Protein AF-A0AAD4H8F0-F1 (afdb_monomer_lite)

Organism: NCBI:txid604196

InterPro domains:
  IPR019183 N-alpha-acetyltransferase 25, NatB auxiliary subunit [PF09797] (1-65)

Radius of gyration: 23.74 Å; chains: 1; bounding box: 58×51×70 Å

Sequence (336 aa):
MEEFIEFQSRLENSLQKMIADREMIRLEFLKEDSVSRAITWLQELETGNLKYDDEFNKSRIDNRDTSVMLNWNPQSLSSVEVLTRAAPQPDRVWMTLFTVIPRILKHMAHLTPIDAEYEKLLSTLSTLADNTTSQENALTAEEVKLAKILVPVTKAYQTLFTAIVAQNSNSPAKEEPAKTAAAIKELLTSAAALLKRDGAIKSTGVIPWQTFHSLTTTVETVAYLNVTNQCLLNVIATKANKKATFKAVNAVIQDFMAQCRQTLQAVQTDVTALRNVVKPDRVKSGLLYEICDGSAFDFVRSPNHQKLIEDKTLKIGASWMNSLVNLQQEAIARVI

Foldseek 3Di:
DVVVVVVVLLVVQAQVVLVVVLVVVLVVLLPDLDLVVSLVCLLVDDLPSLDQDPVSQVSRDHPDDLPPDDFPDDPVDDGPSVVVDLAAADGSLNSLLSSLLSVLLSCLSVLDADDPVNVVSLVSLVVLLPPDDDVNDSDDPLSSLLSQLVNLLSVLSNLLSVQQVLCVVPDPCNPQLVVNLVSSLVSLVSSLVSLDDPDADDLDLDDRPVLVVNLVSSLSSLSSLLNSLVSSVVCLVPRHPDSVSNPSNNVSSVVSLVSSLVSLVSSLVNLVSVLVNLALVNQLVVVLCVVVVPPDDPQCVPPVNVVVSSVVSSVVSVVVNVVSVVSSVSSVSSSD

Secondary structure (DSSP, 8-state):
-HHHHHHHHHHHTBHHHHHHHHHHHHHHHHH-SSHHHHHHHHHH--GGG---SHHHHHT-B----S-SS---S-TTS--HHHHH-SSPPP-HHHHHHHHHHHHHHHHHHHTPPP-HHHHHHHHHHHHHHH----TT--S-HHHHHHHHHHHHHHHHHHHHHHHHHHHHTT-S----HHHHHHHHHHHHHHHHHHHS-SSPPP--S---HHHHHHHHHHHHHHHHHHHHHHHHHHHHHHH-S-GGGGHHHHHHHHHHHHHHHHHHHHHHHHHHHHHHHS-HHHHHHHHHHHHHHSS--HHHHSHHHHHHHHHHHHHHHHHHHHHHHHHHHHHHHT--

Structure (mmCIF, N/CA/C/O backbone):
data_AF-A0AAD4H8F0-F1
#
_entry.id   AF-A0AAD4H8F0-F1
#
loop_
_atom_site.group_PDB
_atom_site.id
_atom_site.type_symbol
_atom_site.label_atom_id
_atom_site.label_alt_id
_atom_site.label_comp_id
_atom_site.label_asym_id
_atom_site.label_entity_id
_atom_site.label_seq_id
_atom_site.pdbx_PDB_ins_code
_atom_site.Cartn_x
_atom_site.Cartn_y
_atom_site.Cartn_z
_atom_site.occupancy
_atom_site.B_iso_or_equiv
_atom_site.auth_seq_id
_atom_site.auth_comp_id
_atom_site.auth_asym_id
_atom_site.auth_atom_id
_atom_site.pdbx_PDB_model_num
ATOM 1 N N . MET A 1 1 ? 33.428 29.286 -7.026 1.00 72.94 1 MET A N 1
ATOM 2 C CA . MET A 1 1 ? 32.906 28.946 -5.680 1.00 72.94 1 MET A CA 1
ATOM 3 C C . MET A 1 1 ? 31.385 28.984 -5.688 1.00 72.94 1 MET A C 1
ATOM 5 O O . MET A 1 1 ? 30.788 28.011 -5.259 1.00 72.94 1 MET A O 1
ATOM 9 N N . GLU A 1 2 ? 30.772 30.023 -6.263 1.00 87.75 2 GLU A N 1
ATOM 10 C CA . GLU A 1 2 ? 29.315 30.103 -6.474 1.00 87.75 2 GLU A CA 1
ATOM 11 C C . GLU A 1 2 ? 28.751 28.924 -7.280 1.00 87.75 2 GLU A C 1
ATOM 13 O O . GLU A 1 2 ? 27.807 28.296 -6.823 1.00 87.75 2 GLU A O 1
ATOM 18 N N . GLU A 1 3 ? 29.395 28.519 -8.380 1.00 87.31 3 GLU A N 1
ATOM 19 C CA . GLU A 1 3 ? 28.966 27.343 -9.164 1.00 87.31 3 GLU A CA 1
ATOM 20 C C . GLU A 1 3 ? 28.949 26.037 -8.350 1.00 87.31 3 GLU A C 1
ATOM 22 O O . GLU A 1 3 ? 28.065 25.205 -8.528 1.00 87.31 3 GLU A O 1
ATOM 27 N N . PHE A 1 4 ? 29.895 25.853 -7.420 1.00 90.69 4 PHE A N 1
ATOM 28 C CA . PHE A 1 4 ? 29.916 24.677 -6.541 1.00 90.69 4 PHE A CA 1
ATOM 29 C C . PHE A 1 4 ? 28.810 24.736 -5.485 1.00 90.69 4 PHE A C 1
ATOM 31 O O . PHE A 1 4 ? 28.209 23.708 -5.186 1.00 90.69 4 PHE A O 1
ATOM 38 N N . ILE A 1 5 ? 28.522 25.927 -4.949 1.00 90.06 5 ILE A N 1
ATOM 39 C CA . ILE A 1 5 ? 27.421 26.148 -4.002 1.00 90.06 5 ILE A CA 1
ATOM 40 C C . ILE A 1 5 ? 26.076 25.908 -4.698 1.00 90.06 5 ILE A C 1
ATOM 42 O O . ILE A 1 5 ? 25.209 25.225 -4.156 1.00 90.06 5 ILE A O 1
ATOM 46 N N . GLU A 1 6 ? 25.908 26.414 -5.920 1.00 89.50 6 GLU A N 1
ATOM 47 C CA . GLU A 1 6 ? 24.710 26.188 -6.726 1.00 89.50 6 GLU A CA 1
ATOM 48 C C . GLU A 1 6 ? 24.560 24.707 -7.087 1.00 89.50 6 GLU A C 1
ATOM 50 O O . GLU A 1 6 ? 23.484 24.134 -6.920 1.00 89.50 6 GLU A O 1
ATOM 55 N N . PHE A 1 7 ? 25.641 24.052 -7.513 1.00 90.75 7 PHE A N 1
ATOM 56 C CA . PHE A 1 7 ? 25.634 22.625 -7.812 1.00 90.75 7 PHE A CA 1
ATOM 57 C C . PHE A 1 7 ? 25.270 21.780 -6.585 1.00 90.75 7 PHE A C 1
ATOM 59 O O . PHE A 1 7 ? 24.399 20.912 -6.673 1.00 90.75 7 PHE A O 1
ATOM 66 N N . GLN A 1 8 ? 25.873 22.065 -5.427 1.00 90.94 8 GLN A N 1
ATOM 67 C CA . GLN A 1 8 ? 25.529 21.408 -4.168 1.00 90.94 8 GLN A CA 1
ATOM 68 C C . GLN A 1 8 ? 24.051 21.626 -3.823 1.00 90.94 8 GLN A C 1
ATOM 70 O O . GLN A 1 8 ? 23.342 20.657 -3.561 1.00 90.94 8 GLN A O 1
ATOM 75 N N . SER A 1 9 ? 23.561 22.866 -3.908 1.00 89.88 9 SER A N 1
ATOM 76 C CA . SER A 1 9 ? 22.152 23.194 -3.669 1.00 89.88 9 SER A CA 1
ATOM 77 C C . SER A 1 9 ? 21.216 22.430 -4.611 1.00 89.88 9 SER A C 1
ATOM 79 O O . SER A 1 9 ? 20.186 21.912 -4.177 1.00 89.88 9 SER A O 1
ATOM 81 N N . ARG A 1 10 ? 21.579 22.273 -5.891 1.00 89.31 10 ARG A N 1
ATOM 82 C CA . ARG A 1 10 ? 20.803 21.483 -6.861 1.00 89.31 10 ARG A CA 1
ATOM 83 C C . ARG A 1 10 ? 20.742 20.001 -6.505 1.00 89.31 10 ARG A C 1
ATOM 85 O O . ARG A 1 10 ? 19.690 19.389 -6.678 1.00 89.31 10 ARG A O 1
ATOM 92 N N . LEU A 1 11 ? 21.834 19.426 -6.004 1.00 90.00 11 LEU A N 1
ATOM 93 C CA . LEU A 1 11 ? 21.869 18.029 -5.565 1.00 90.00 11 LEU A CA 1
ATOM 94 C C . LEU A 1 11 ? 21.100 17.816 -4.258 1.00 90.00 11 LEU A C 1
ATOM 96 O O . LEU A 1 11 ? 20.302 16.884 -4.153 1.00 90.00 11 LEU A O 1
ATOM 100 N N . GLU A 1 12 ? 21.294 18.691 -3.273 1.00 88.06 12 GLU A N 1
ATOM 101 C CA . GLU A 1 12 ? 20.583 18.636 -1.994 1.00 88.06 12 GLU A CA 1
ATOM 102 C C . GLU A 1 12 ? 19.079 18.822 -2.175 1.00 88.06 12 GLU A C 1
ATOM 104 O O . GLU A 1 12 ? 18.290 18.171 -1.482 1.00 88.06 12 GLU A O 1
ATOM 109 N N . ASN A 1 13 ? 18.695 19.649 -3.152 1.00 88.50 13 ASN A N 1
ATOM 110 C CA . ASN A 1 13 ? 17.310 19.925 -3.490 1.00 88.50 13 ASN A CA 1
ATOM 111 C C . ASN A 1 13 ? 16.745 19.097 -4.647 1.00 88.50 13 ASN A C 1
ATOM 113 O O . ASN A 1 13 ? 15.656 19.395 -5.137 1.00 88.50 13 ASN A O 1
ATOM 117 N N . SER A 1 14 ? 17.439 18.036 -5.061 1.00 92.06 14 SER A N 1
ATOM 118 C CA . SER A 1 14 ? 17.002 17.185 -6.166 1.00 92.06 14 SER A CA 1
ATOM 119 C C . SER A 1 14 ? 15.663 16.499 -5.870 1.00 92.06 14 SER A C 1
ATOM 121 O O . SER A 1 14 ? 15.470 15.880 -4.820 1.00 92.06 14 SER A O 1
ATOM 123 N N . LEU A 1 15 ? 14.747 16.552 -6.840 1.00 90.81 15 LEU A N 1
ATOM 124 C CA . LEU A 1 15 ? 13.496 15.794 -6.818 1.00 90.81 15 LEU A CA 1
ATOM 125 C C . LEU A 1 15 ? 13.761 14.280 -6.803 1.00 90.81 15 LEU A C 1
ATOM 127 O O . LEU A 1 15 ? 13.099 13.552 -6.069 1.00 90.81 15 LEU A 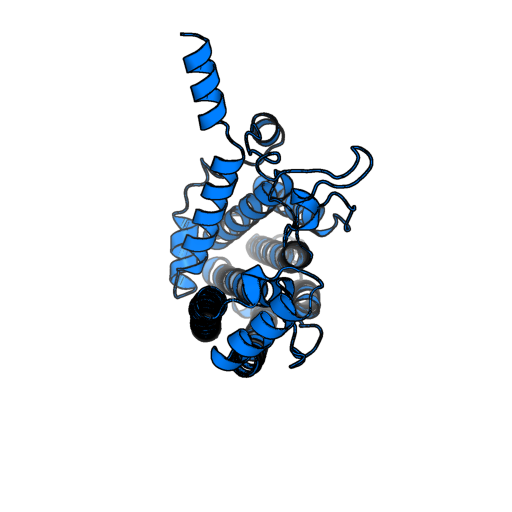O 1
ATOM 131 N N . GLN A 1 16 ? 14.763 13.811 -7.554 1.00 91.56 16 GLN A N 1
ATOM 132 C CA . GLN A 1 16 ? 15.130 12.393 -7.606 1.00 91.56 16 GLN A CA 1
ATOM 133 C C . GLN A 1 16 ? 15.598 11.878 -6.242 1.00 91.56 16 GLN A C 1
ATOM 135 O O . GLN A 1 16 ? 15.241 10.765 -5.862 1.00 91.56 16 GLN A O 1
ATOM 140 N N . LYS A 1 17 ? 16.358 12.690 -5.493 1.00 91.50 17 LYS A N 1
ATOM 141 C CA . LYS A 1 17 ? 16.765 12.354 -4.122 1.00 91.50 17 LYS A CA 1
ATOM 142 C C . LYS A 1 17 ? 15.540 12.124 -3.235 1.00 91.50 17 LYS A C 1
ATOM 144 O O . LYS A 1 17 ? 15.459 11.110 -2.559 1.00 91.50 17 LYS A O 1
ATOM 149 N N . MET A 1 18 ? 14.554 13.018 -3.298 1.00 89.88 18 MET A N 1
ATOM 150 C CA . MET A 1 18 ? 13.334 12.880 -2.497 1.00 89.88 18 MET A CA 1
ATOM 151 C C .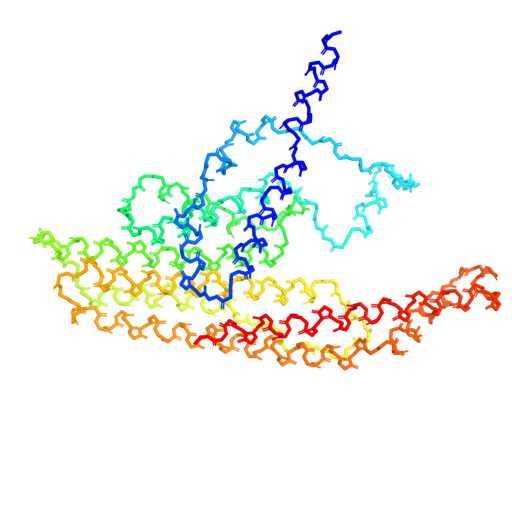 MET A 1 18 ? 12.480 11.683 -2.916 1.00 89.88 18 MET A C 1
ATOM 153 O O . MET A 1 18 ? 11.959 10.985 -2.053 1.00 89.88 18 MET A O 1
ATOM 157 N N . ILE A 1 19 ? 12.351 11.421 -4.220 1.00 91.56 19 ILE A N 1
ATOM 158 C CA . ILE A 1 19 ? 11.666 10.223 -4.724 1.00 91.56 19 ILE A CA 1
ATOM 159 C C . ILE A 1 19 ? 12.346 8.964 -4.176 1.00 91.56 19 ILE A C 1
ATOM 161 O O . ILE A 1 19 ? 11.659 8.083 -3.667 1.00 91.56 19 ILE A O 1
ATOM 165 N N . ALA A 1 20 ? 13.681 8.904 -4.216 1.00 92.50 20 ALA A N 1
ATOM 166 C CA . ALA A 1 20 ? 14.440 7.787 -3.662 1.00 92.50 20 ALA A CA 1
ATOM 167 C C . ALA A 1 20 ? 14.220 7.634 -2.148 1.00 92.50 20 ALA A C 1
ATOM 169 O O . ALA A 1 20 ? 13.950 6.528 -1.692 1.00 92.50 20 ALA A O 1
ATOM 170 N N . ASP A 1 21 ? 14.246 8.728 -1.381 1.00 91.44 21 ASP A N 1
ATOM 171 C CA . ASP A 1 21 ? 13.987 8.694 0.064 1.00 91.44 21 ASP A CA 1
ATOM 172 C C . ASP A 1 21 ? 12.572 8.167 0.376 1.00 91.44 21 ASP A C 1
ATOM 174 O O . ASP A 1 21 ? 12.387 7.381 1.304 1.00 91.44 21 ASP A O 1
ATOM 178 N N . ARG A 1 22 ? 11.552 8.563 -0.402 1.00 93.31 22 ARG A N 1
ATOM 179 C CA . ARG A 1 22 ? 10.184 8.035 -0.240 1.00 93.31 22 ARG A CA 1
ATOM 180 C C . ARG A 1 22 ? 10.081 6.568 -0.626 1.00 93.31 22 ARG A C 1
ATOM 182 O O . ARG A 1 22 ? 9.407 5.819 0.073 1.00 93.31 22 ARG A O 1
ATOM 189 N N . GLU A 1 23 ? 10.759 6.151 -1.688 1.00 93.00 23 GLU A N 1
ATOM 190 C CA . GLU A 1 23 ? 10.792 4.746 -2.088 1.00 93.00 23 GLU A CA 1
ATOM 191 C C . GLU A 1 23 ? 11.458 3.876 -1.019 1.00 93.00 23 GLU A C 1
ATOM 193 O O . GLU A 1 23 ? 10.938 2.816 -0.680 1.00 93.00 23 GLU A O 1
ATOM 198 N N . MET A 1 24 ? 12.545 4.353 -0.407 1.00 93.81 24 MET A N 1
ATOM 199 C CA . MET A 1 24 ? 13.185 3.664 0.715 1.00 93.81 24 MET A CA 1
ATOM 200 C C . MET A 1 24 ? 12.226 3.487 1.893 1.00 93.81 24 MET A C 1
ATOM 202 O O . MET A 1 24 ? 12.093 2.378 2.396 1.00 93.81 24 MET A O 1
ATOM 206 N N . ILE A 1 25 ? 11.481 4.529 2.268 1.00 93.69 25 ILE A N 1
ATOM 207 C CA . ILE A 1 25 ? 10.465 4.460 3.333 1.00 93.69 25 ILE A CA 1
ATOM 208 C C . ILE A 1 25 ? 9.368 3.438 2.994 1.00 93.69 25 ILE A C 1
ATOM 210 O O . ILE A 1 25 ? 8.945 2.676 3.864 1.00 93.69 25 ILE A O 1
ATOM 214 N N . ARG A 1 26 ? 8.915 3.377 1.734 1.00 93.75 26 ARG A N 1
ATOM 215 C CA . ARG A 1 26 ? 7.945 2.361 1.287 1.00 93.75 26 ARG A CA 1
ATOM 216 C C . ARG A 1 26 ? 8.514 0.950 1.409 1.00 93.75 26 ARG A C 1
ATOM 218 O O . ARG A 1 26 ? 7.837 0.066 1.928 1.00 93.75 26 ARG A O 1
ATOM 225 N N . LEU A 1 27 ? 9.745 0.737 0.949 1.00 93.12 27 LEU A N 1
ATOM 226 C CA . LEU A 1 27 ? 10.408 -0.566 0.988 1.00 93.12 27 LEU A CA 1
ATOM 227 C C . LEU A 1 27 ? 10.707 -1.021 2.418 1.00 93.12 27 LEU A C 1
ATOM 229 O O . LEU A 1 27 ? 10.513 -2.194 2.725 1.00 93.12 27 LEU A O 1
ATOM 233 N N . GLU A 1 28 ? 11.137 -0.115 3.295 1.00 93.75 28 GLU A N 1
ATOM 234 C CA . GLU A 1 28 ? 11.351 -0.396 4.716 1.00 93.75 28 GLU A CA 1
ATOM 235 C C . GLU A 1 28 ? 10.049 -0.806 5.397 1.00 93.75 28 GLU A C 1
ATOM 237 O O . GLU A 1 28 ? 10.008 -1.861 6.023 1.00 93.75 28 GLU A O 1
ATOM 242 N N . PHE A 1 29 ? 8.961 -0.061 5.175 1.00 94.19 29 PHE A N 1
ATOM 243 C CA . PHE A 1 29 ? 7.642 -0.450 5.670 1.00 94.19 29 PHE A CA 1
ATOM 244 C C . PHE A 1 29 ? 7.229 -1.842 5.172 1.00 94.19 29 PHE A C 1
ATOM 246 O O . PHE A 1 29 ? 6.743 -2.669 5.943 1.00 94.19 29 PHE A O 1
ATOM 253 N N . LEU A 1 30 ? 7.403 -2.114 3.874 1.00 91.88 30 LEU A N 1
ATOM 254 C CA . LEU A 1 30 ? 7.008 -3.391 3.282 1.00 91.88 30 LEU A CA 1
ATOM 255 C C . LEU A 1 30 ? 7.908 -4.548 3.714 1.00 91.88 30 LEU A C 1
ATOM 257 O O . LEU A 1 30 ? 7.446 -5.682 3.695 1.00 91.88 30 LEU A O 1
ATOM 261 N N . LYS A 1 31 ? 9.148 -4.294 4.126 1.00 91.19 31 LYS A N 1
ATOM 262 C CA . LYS A 1 31 ? 10.056 -5.324 4.637 1.00 91.19 31 LYS A CA 1
ATOM 263 C C . LYS A 1 31 ? 9.620 -5.870 6.000 1.00 91.19 31 LYS A C 1
ATOM 265 O O . LYS A 1 31 ? 10.039 -6.967 6.372 1.00 91.19 31 LYS A O 1
ATOM 270 N N . GLU A 1 32 ? 8.792 -5.134 6.737 1.00 92.69 32 GLU A N 1
ATOM 271 C CA . GLU A 1 32 ? 8.288 -5.590 8.025 1.00 92.69 32 GLU A CA 1
ATOM 272 C C . GLU A 1 32 ? 7.396 -6.826 7.855 1.00 92.69 32 GLU A C 1
ATOM 274 O O . GLU A 1 32 ? 6.358 -6.816 7.193 1.00 92.69 32 GLU A O 1
ATOM 279 N N . ASP A 1 33 ? 7.802 -7.920 8.486 1.00 84.94 33 ASP A N 1
ATOM 280 C CA . ASP A 1 33 ? 7.197 -9.250 8.328 1.00 84.94 33 ASP A CA 1
ATOM 281 C C . ASP A 1 33 ? 5.939 -9.469 9.192 1.00 84.94 33 ASP A C 1
ATOM 283 O O . ASP A 1 33 ? 5.350 -10.549 9.198 1.00 84.94 33 ASP A O 1
ATOM 287 N N . SER A 1 34 ? 5.536 -8.461 9.968 1.00 91.12 34 SER A N 1
ATOM 288 C CA . SER A 1 34 ? 4.372 -8.515 10.845 1.00 91.12 34 SER A CA 1
ATOM 289 C C . SER A 1 34 ? 3.799 -7.122 11.073 1.00 91.12 34 SER A C 1
ATOM 291 O O . SER A 1 34 ? 4.525 -6.136 11.185 1.00 91.12 34 SER A O 1
ATOM 293 N N . VAL A 1 35 ? 2.475 -7.039 11.228 1.00 95.06 35 VAL A N 1
ATOM 294 C CA . VAL A 1 35 ? 1.786 -5.761 11.486 1.00 95.06 35 VAL A CA 1
ATOM 295 C C . VAL A 1 35 ? 2.271 -5.088 12.763 1.00 95.06 35 VAL A C 1
ATOM 297 O O . VAL A 1 35 ? 2.376 -3.867 12.801 1.00 95.06 35 VAL A O 1
ATOM 300 N N . SER A 1 36 ? 2.597 -5.862 13.801 1.00 95.06 36 SER A N 1
ATOM 301 C CA . SER A 1 36 ? 3.135 -5.296 15.040 1.00 95.06 36 SER A CA 1
ATOM 302 C C . SER A 1 36 ? 4.456 -4.571 14.800 1.00 95.06 36 SER A C 1
ATOM 304 O O . SER A 1 36 ? 4.625 -3.470 15.313 1.00 95.06 36 SER A O 1
ATOM 306 N N . ARG A 1 37 ? 5.374 -5.155 14.020 1.00 95.56 37 ARG A N 1
ATOM 307 C CA . ARG A 1 37 ? 6.649 -4.504 13.707 1.00 95.56 37 ARG A CA 1
ATOM 308 C C . ARG A 1 37 ? 6.479 -3.319 12.771 1.00 95.56 37 ARG A C 1
ATOM 310 O O . ARG A 1 37 ? 7.070 -2.282 13.033 1.00 95.56 37 ARG A O 1
ATOM 317 N N . ALA A 1 38 ? 5.589 -3.415 11.784 1.00 96.62 38 ALA A N 1
ATOM 318 C CA . ALA A 1 38 ? 5.228 -2.276 10.941 1.00 96.62 38 ALA A CA 1
ATOM 319 C C . ALA A 1 38 ? 4.689 -1.090 11.763 1.00 96.62 38 ALA A C 1
ATOM 321 O O . ALA A 1 38 ? 5.044 0.057 11.506 1.00 96.62 38 ALA A O 1
ATOM 322 N N . ILE A 1 39 ? 3.870 -1.355 12.788 1.00 97.69 39 ILE A N 1
ATOM 323 C CA . ILE A 1 39 ? 3.395 -0.331 13.730 1.00 97.69 39 ILE A CA 1
ATOM 324 C C . ILE A 1 39 ? 4.555 0.264 14.534 1.00 97.69 39 ILE A C 1
ATOM 326 O O . ILE A 1 39 ? 4.629 1.485 14.643 1.00 97.69 39 ILE A O 1
ATOM 330 N N . THR A 1 40 ? 5.456 -0.562 15.075 1.00 97.19 40 THR A N 1
ATOM 331 C CA . THR A 1 40 ? 6.636 -0.083 15.815 1.00 97.19 40 THR A CA 1
ATOM 332 C C . THR A 1 40 ? 7.535 0.784 14.935 1.00 97.19 40 THR A C 1
ATOM 334 O O . THR A 1 40 ? 7.853 1.909 15.309 1.00 97.19 40 THR A O 1
ATOM 337 N N . TRP A 1 41 ? 7.852 0.325 13.725 1.00 97.00 41 TRP A N 1
ATOM 338 C CA . TRP A 1 41 ? 8.634 1.090 12.759 1.00 97.00 41 TRP A CA 1
ATOM 339 C C . TRP A 1 41 ? 7.963 2.431 12.423 1.00 97.00 41 TRP A C 1
ATOM 341 O O . TRP A 1 41 ? 8.610 3.474 12.453 1.00 97.00 41 TRP A O 1
ATOM 351 N N . LEU A 1 42 ? 6.642 2.452 12.199 1.00 96.69 42 LEU A N 1
ATOM 352 C CA . LEU A 1 42 ? 5.896 3.698 11.973 1.00 96.69 42 LEU A CA 1
ATOM 353 C C . LEU A 1 42 ? 5.976 4.650 13.169 1.00 96.69 42 LEU A C 1
ATOM 355 O O . LEU A 1 42 ? 6.023 5.868 12.987 1.00 96.69 42 LEU A O 1
ATOM 359 N N . GLN A 1 43 ? 5.958 4.118 14.392 1.00 95.56 43 GLN A N 1
ATOM 360 C CA . GLN A 1 43 ? 6.062 4.929 15.599 1.00 95.56 43 GLN A CA 1
ATOM 361 C C . GLN A 1 43 ? 7.435 5.611 15.702 1.00 95.56 43 GLN A C 1
ATOM 363 O O . GLN A 1 43 ? 7.492 6.781 16.096 1.00 95.56 43 GLN A O 1
ATOM 368 N N . GLU A 1 44 ? 8.493 4.913 15.288 1.00 95.06 44 GLU A N 1
ATOM 369 C CA . GLU A 1 44 ? 9.891 5.365 15.292 1.00 95.06 44 GLU A CA 1
ATOM 370 C C . GLU A 1 44 ? 10.262 6.229 14.074 1.00 95.06 44 GLU A C 1
ATOM 372 O O . GLU A 1 44 ? 11.190 7.031 14.152 1.00 95.06 44 GLU A O 1
ATOM 377 N N . LEU A 1 45 ? 9.509 6.134 12.972 1.00 93.44 45 LEU A N 1
ATOM 378 C CA . LEU A 1 45 ? 9.771 6.838 11.714 1.00 93.44 45 LEU A CA 1
ATOM 379 C C . LEU A 1 45 ? 9.933 8.352 11.906 1.00 93.44 45 LEU A C 1
ATOM 381 O O . LEU A 1 45 ? 8.982 9.054 12.260 1.00 93.44 45 LEU A O 1
ATOM 385 N N . GLU A 1 46 ? 11.103 8.901 11.598 1.00 87.56 46 GLU A N 1
ATOM 386 C CA . GLU A 1 46 ? 11.353 10.339 11.707 1.00 87.56 46 GLU A CA 1
ATOM 387 C C . GLU A 1 46 ? 10.635 11.130 10.600 1.00 87.56 46 GLU A C 1
ATOM 389 O O . GLU A 1 46 ? 10.928 11.023 9.410 1.00 87.56 46 GLU A O 1
ATOM 394 N N . THR A 1 47 ? 9.690 11.995 10.983 1.00 79.12 47 THR A N 1
ATOM 395 C CA . THR A 1 47 ? 8.889 12.784 10.028 1.00 79.12 47 THR A CA 1
ATOM 396 C C . THR A 1 47 ? 9.583 14.057 9.550 1.00 79.12 47 THR A C 1
ATOM 398 O O . THR A 1 47 ? 9.071 14.714 8.643 1.00 79.12 47 THR A O 1
ATOM 401 N N . GLY A 1 48 ? 10.750 14.407 10.107 1.00 73.44 48 GLY A N 1
ATOM 402 C CA . GLY A 1 48 ? 11.503 15.614 9.739 1.00 73.44 48 GLY A CA 1
ATOM 403 C C . GLY A 1 48 ? 11.845 15.681 8.246 1.00 73.44 48 GLY A C 1
ATOM 404 O O . GLY A 1 48 ? 11.821 16.763 7.655 1.00 73.44 48 GLY A O 1
ATOM 405 N N . ASN A 1 49 ? 12.049 14.514 7.625 1.00 68.00 49 ASN A N 1
ATOM 406 C CA . ASN A 1 49 ? 12.341 14.367 6.199 1.00 68.00 49 ASN A CA 1
ATOM 407 C C . ASN A 1 49 ? 11.088 14.121 5.337 1.00 68.00 49 ASN A C 1
ATOM 409 O O . ASN A 1 49 ? 11.188 14.104 4.111 1.00 68.00 49 ASN A O 1
ATOM 413 N N . LEU A 1 50 ? 9.901 13.984 5.946 1.00 80.94 50 LEU A N 1
ATOM 414 C CA . LEU A 1 50 ? 8.601 13.743 5.301 1.00 80.94 50 LEU A CA 1
ATOM 415 C C . LEU A 1 50 ? 7.812 15.047 5.068 1.00 80.94 50 LEU A C 1
ATOM 417 O O . LEU A 1 50 ? 6.621 15.154 5.381 1.00 80.94 50 LEU A O 1
ATOM 421 N N . LYS A 1 51 ? 8.480 16.069 4.529 1.00 83.50 51 LYS A N 1
ATOM 422 C CA . LYS A 1 51 ? 7.844 17.327 4.107 1.00 83.50 51 LYS A CA 1
ATOM 423 C C . LYS A 1 51 ? 7.212 17.173 2.718 1.00 83.50 51 LYS A C 1
ATOM 425 O O . LYS A 1 51 ? 7.709 16.396 1.902 1.00 83.50 51 LYS A O 1
ATOM 430 N N . TYR A 1 52 ? 6.101 17.875 2.488 1.00 81.19 52 TYR A N 1
ATOM 431 C CA . TYR A 1 52 ? 5.343 17.843 1.225 1.00 81.19 52 TYR A CA 1
ATOM 432 C C . TYR A 1 52 ? 4.520 19.116 0.963 1.00 81.19 52 TYR A C 1
ATOM 434 O O . TYR A 1 52 ? 3.690 19.127 0.059 1.00 81.19 52 TYR A O 1
ATOM 442 N N . ASP A 1 53 ? 4.678 20.169 1.772 1.00 83.25 53 ASP A N 1
ATOM 443 C CA . ASP A 1 53 ? 3.960 21.425 1.542 1.00 83.25 53 ASP A CA 1
ATOM 444 C C . ASP A 1 53 ? 4.388 22.100 0.226 1.00 83.25 53 ASP A C 1
ATOM 446 O O . ASP A 1 53 ? 5.408 21.757 -0.376 1.00 83.25 53 ASP A O 1
ATOM 450 N N . ASP A 1 54 ? 3.587 23.060 -0.239 1.00 77.50 54 ASP A N 1
ATOM 451 C CA . ASP A 1 54 ? 3.798 23.712 -1.534 1.00 77.50 54 ASP A CA 1
ATOM 452 C C . ASP A 1 54 ? 5.165 24.389 -1.647 1.00 77.50 54 ASP A C 1
ATOM 454 O O . ASP A 1 54 ? 5.756 24.391 -2.726 1.00 77.50 54 ASP A O 1
ATOM 458 N N . GLU A 1 55 ? 5.679 24.964 -0.560 1.00 84.62 55 GLU A N 1
ATOM 459 C CA . GLU A 1 55 ? 6.990 25.613 -0.536 1.00 84.62 55 GLU A CA 1
ATOM 460 C C . GLU A 1 55 ? 8.108 24.573 -0.680 1.00 84.62 55 GLU A C 1
ATOM 462 O O . GLU A 1 55 ? 8.986 24.689 -1.546 1.00 84.62 55 GLU A O 1
ATOM 467 N N . PHE A 1 56 ? 8.024 23.494 0.098 1.00 84.62 56 PHE A N 1
ATOM 468 C CA . PHE A 1 56 ? 8.930 22.361 0.005 1.00 84.62 56 PHE A CA 1
ATOM 469 C C . PHE A 1 56 ? 8.921 21.752 -1.400 1.00 84.62 56 PHE A C 1
ATOM 471 O O . PHE A 1 56 ? 9.984 21.577 -1.997 1.00 84.62 56 PHE A O 1
ATOM 478 N N . ASN A 1 57 ? 7.739 21.512 -1.970 1.00 82.25 57 ASN A N 1
ATOM 479 C CA . ASN A 1 57 ? 7.584 20.974 -3.317 1.00 82.25 57 ASN A CA 1
ATOM 480 C C . ASN A 1 57 ? 8.171 21.919 -4.369 1.00 82.25 57 ASN A C 1
ATOM 482 O O . ASN A 1 57 ? 8.936 21.473 -5.224 1.00 82.25 57 ASN A O 1
ATOM 486 N N . LYS A 1 58 ? 7.868 23.224 -4.297 1.00 83.94 58 LYS A N 1
ATOM 487 C CA . LYS A 1 58 ? 8.365 24.241 -5.241 1.00 83.94 58 LYS A CA 1
ATOM 488 C C . LYS A 1 58 ? 9.882 24.331 -5.265 1.00 83.94 58 LYS A C 1
ATOM 490 O O . LYS A 1 58 ? 10.443 24.458 -6.351 1.00 83.94 58 LYS A O 1
ATOM 495 N N . SER A 1 59 ? 10.521 24.198 -4.106 1.00 85.44 59 SER A N 1
ATOM 496 C CA . SER A 1 59 ? 11.980 24.251 -3.981 1.00 85.44 59 SER A CA 1
ATOM 497 C C . SER A 1 59 ? 12.713 23.014 -4.522 1.00 85.44 59 SER A C 1
ATOM 499 O O . SER A 1 59 ? 13.938 23.048 -4.622 1.00 85.44 59 SER A O 1
ATOM 501 N N . ARG A 1 60 ? 12.013 21.920 -4.872 1.00 89.56 60 ARG A N 1
ATOM 502 C CA . ARG A 1 60 ? 12.660 20.722 -5.434 1.00 89.56 60 ARG A CA 1
ATOM 503 C C . ARG A 1 60 ? 13.013 20.923 -6.906 1.00 89.56 60 ARG A C 1
ATOM 505 O O . ARG A 1 60 ? 12.143 21.251 -7.712 1.00 89.56 60 ARG A O 1
ATOM 512 N N . ILE A 1 61 ? 14.260 20.652 -7.271 1.00 89.50 61 ILE A N 1
ATOM 513 C CA . ILE A 1 61 ? 14.772 20.811 -8.635 1.00 89.50 61 ILE A CA 1
ATOM 514 C C . ILE A 1 61 ? 14.729 19.460 -9.346 1.00 89.50 61 ILE A C 1
ATOM 516 O O . ILE A 1 61 ? 15.307 18.483 -8.870 1.00 89.50 61 ILE A O 1
ATOM 520 N N . ASP A 1 62 ? 14.052 19.399 -10.491 1.00 88.00 62 ASP A N 1
ATOM 521 C CA . ASP A 1 62 ? 14.108 18.229 -11.363 1.00 88.00 62 ASP A CA 1
ATOM 522 C C . ASP A 1 62 ? 15.329 18.335 -12.282 1.00 88.00 62 ASP A C 1
ATOM 524 O O . ASP A 1 62 ? 15.379 19.159 -13.192 1.00 88.00 62 ASP A O 1
ATOM 528 N N . ASN A 1 63 ? 16.352 17.542 -11.982 1.00 87.62 63 ASN A N 1
ATOM 529 C CA . ASN A 1 63 ? 17.618 17.494 -12.708 1.00 87.62 63 ASN A CA 1
ATOM 530 C C . ASN A 1 63 ? 17.798 16.187 -13.495 1.00 87.62 63 ASN A C 1
ATOM 532 O O . ASN A 1 63 ? 18.928 15.836 -13.833 1.00 87.62 63 ASN A O 1
ATOM 536 N N . ARG A 1 64 ? 16.715 15.438 -13.734 1.00 87.94 64 ARG A N 1
ATOM 537 C CA . ARG A 1 64 ? 16.761 14.160 -14.451 1.00 87.94 64 ARG A CA 1
ATOM 538 C C . ARG A 1 64 ? 16.965 14.397 -15.942 1.00 87.94 64 ARG A C 1
ATOM 540 O O . ARG A 1 64 ? 16.348 15.280 -16.529 1.00 87.94 64 ARG A O 1
ATOM 547 N N . ASP A 1 65 ? 17.818 13.582 -16.548 1.00 84.12 65 ASP A N 1
ATOM 548 C CA . ASP A 1 65 ? 18.090 13.662 -17.978 1.00 84.12 65 ASP A CA 1
ATOM 549 C C . ASP A 1 65 ? 17.040 12.863 -18.765 1.00 84.12 65 ASP A C 1
ATOM 551 O O . ASP A 1 65 ? 17.075 11.634 -18.815 1.00 84.12 65 ASP A O 1
ATOM 555 N N . THR A 1 66 ? 16.087 13.572 -19.368 1.00 78.25 66 THR A N 1
ATOM 556 C CA . THR A 1 66 ? 15.072 13.003 -20.271 1.00 78.25 66 THR A CA 1
ATOM 557 C C . THR A 1 66 ? 15.517 13.011 -21.739 1.00 78.25 66 THR A C 1
ATOM 559 O O . THR A 1 66 ? 14.749 12.632 -22.622 1.00 78.25 66 THR A O 1
ATOM 562 N N . SER A 1 67 ? 16.763 13.419 -22.012 1.00 81.19 67 SER A N 1
ATOM 563 C CA . SER A 1 67 ? 17.354 13.540 -23.350 1.00 81.19 67 SER A CA 1
ATOM 564 C C . SER A 1 67 ? 18.396 12.464 -23.680 1.00 81.19 67 SER A C 1
ATOM 566 O O . SER A 1 67 ? 18.919 12.444 -24.792 1.00 81.19 67 SER A O 1
ATOM 568 N N . VAL A 1 68 ? 18.657 11.529 -22.754 1.00 82.06 68 VAL A N 1
ATOM 569 C CA . VAL A 1 68 ? 19.603 10.410 -22.951 1.00 82.06 68 VAL A CA 1
ATOM 570 C C . VAL A 1 68 ? 19.246 9.561 -24.174 1.00 82.06 68 VAL A C 1
ATOM 572 O O . VAL A 1 68 ? 20.129 9.073 -24.880 1.00 82.06 68 VAL A O 1
ATOM 575 N N . MET A 1 69 ? 17.950 9.352 -24.427 1.00 83.56 69 MET A N 1
ATOM 576 C CA . MET A 1 69 ? 17.495 8.602 -25.594 1.00 83.56 69 MET A CA 1
ATOM 577 C C . MET A 1 69 ? 17.480 9.502 -26.828 1.00 83.56 69 MET A C 1
ATOM 579 O O . MET A 1 69 ? 16.822 10.541 -26.841 1.00 83.56 69 MET A O 1
ATOM 583 N N . LEU A 1 70 ? 18.157 9.057 -27.891 1.00 86.25 70 LEU A N 1
ATOM 584 C CA . LEU A 1 70 ? 18.102 9.705 -29.201 1.00 86.25 70 LEU A CA 1
ATOM 585 C C . LEU A 1 70 ? 16.643 9.821 -29.657 1.00 86.25 70 LEU A C 1
ATOM 587 O O . LEU A 1 70 ? 15.976 8.821 -29.921 1.00 86.25 70 LEU A O 1
ATOM 591 N N . ASN A 1 71 ? 16.156 11.056 -29.749 1.00 85.31 71 ASN A N 1
ATOM 592 C CA . ASN A 1 71 ? 14.807 11.356 -30.195 1.00 85.31 71 ASN A CA 1
ATOM 593 C C . ASN A 1 71 ? 14.844 11.926 -31.615 1.00 85.31 71 ASN A C 1
ATOM 595 O O . ASN A 1 71 ? 15.203 13.086 -31.811 1.00 85.31 71 ASN A O 1
ATOM 599 N N . TRP A 1 72 ? 14.454 11.117 -32.598 1.00 88.81 72 TRP A N 1
ATOM 600 C CA . TRP A 1 72 ? 14.284 11.561 -33.989 1.00 88.81 72 TRP A CA 1
ATOM 601 C C . TRP A 1 72 ? 12.839 11.945 -34.324 1.00 88.81 72 TRP A C 1
ATOM 603 O O . TRP A 1 72 ? 12.544 12.291 -35.468 1.00 88.81 72 TRP A O 1
ATOM 613 N N . ASN A 1 73 ? 11.936 11.896 -33.341 1.00 86.38 73 ASN A N 1
ATOM 614 C CA . ASN A 1 73 ? 10.565 12.345 -33.535 1.00 86.38 73 ASN A CA 1
ATOM 615 C C . ASN A 1 73 ? 10.536 13.872 -33.744 1.00 86.38 73 ASN A C 1
ATOM 617 O O . ASN A 1 73 ? 11.285 14.594 -33.076 1.00 86.38 73 ASN A O 1
ATOM 621 N N . PRO A 1 74 ? 9.663 14.390 -34.629 1.00 90.00 74 PRO A N 1
ATOM 622 C CA . PRO A 1 74 ? 9.373 15.818 -34.717 1.00 90.00 74 PRO A CA 1
ATOM 623 C C . PRO A 1 74 ? 9.035 16.412 -33.343 1.00 90.00 74 PRO A C 1
ATOM 625 O O . PRO A 1 74 ? 8.396 15.747 -32.533 1.00 90.00 74 PRO A O 1
ATOM 628 N N . GLN A 1 75 ? 9.382 17.682 -33.101 1.00 84.88 75 GLN A N 1
ATOM 629 C CA . GLN A 1 75 ? 9.101 18.367 -31.822 1.00 84.88 75 GLN A CA 1
ATOM 630 C C . GLN A 1 75 ? 7.608 18.407 -31.450 1.00 84.88 75 GLN A C 1
ATOM 632 O O . GLN A 1 75 ? 7.271 18.585 -30.285 1.00 84.88 75 GLN A O 1
ATOM 637 N N . SER A 1 76 ? 6.713 18.250 -32.429 1.00 88.31 76 SER A N 1
ATOM 638 C CA . SER A 1 76 ? 5.264 18.171 -32.225 1.00 88.31 76 SER A CA 1
ATOM 639 C C . SER A 1 76 ? 4.775 16.810 -31.715 1.00 88.31 76 SER A C 1
ATOM 641 O O . SER A 1 76 ? 3.599 16.688 -31.380 1.00 88.31 76 SER A O 1
ATOM 643 N N . LEU A 1 77 ? 5.636 15.789 -31.679 1.00 87.44 77 LEU A N 1
ATOM 644 C CA . LEU A 1 77 ? 5.318 14.447 -31.195 1.00 87.44 77 LEU A CA 1
ATOM 645 C C . LEU A 1 77 ? 6.050 14.152 -29.884 1.00 87.44 77 LEU A C 1
ATOM 647 O O . LEU A 1 77 ? 7.119 14.695 -29.604 1.00 87.44 77 LEU A O 1
ATOM 651 N N . SER A 1 78 ? 5.478 13.248 -29.087 1.00 85.50 78 SER A N 1
ATOM 652 C CA . SER A 1 78 ? 6.101 12.762 -27.856 1.00 85.50 78 SER A CA 1
ATOM 653 C C . SER A 1 78 ? 7.494 12.189 -28.128 1.00 85.50 78 SER A C 1
ATOM 655 O O . SER A 1 78 ? 7.734 11.550 -29.158 1.00 85.50 78 SER A O 1
ATOM 657 N N . SER A 1 79 ? 8.418 12.403 -27.192 1.00 86.38 79 SER A N 1
ATOM 658 C CA . SER A 1 79 ? 9.771 11.862 -27.300 1.00 86.38 79 SER A CA 1
ATOM 659 C C . SER A 1 79 ? 9.765 10.333 -27.239 1.00 86.38 79 SER A C 1
ATOM 661 O O . SER A 1 79 ? 8.876 9.724 -26.641 1.00 86.38 79 SER A O 1
ATOM 663 N N . VAL A 1 80 ? 10.788 9.700 -27.821 1.00 85.38 80 VAL A N 1
ATOM 664 C CA . VAL A 1 80 ? 11.015 8.248 -27.688 1.00 85.38 80 VAL A CA 1
ATOM 665 C C . VAL A 1 80 ? 11.037 7.818 -26.217 1.00 85.38 80 VAL A C 1
ATOM 667 O O . VAL A 1 80 ? 10.474 6.783 -25.873 1.00 85.38 80 VAL A O 1
ATOM 670 N N . GLU A 1 81 ? 11.627 8.630 -25.341 1.00 84.81 81 GLU A N 1
ATOM 671 C CA . GLU A 1 81 ? 11.666 8.379 -23.898 1.00 84.81 81 GLU A CA 1
ATOM 672 C C . GLU A 1 81 ? 10.254 8.282 -23.300 1.00 84.81 81 GLU A C 1
ATOM 674 O O . GLU A 1 81 ? 9.944 7.297 -22.636 1.00 84.81 81 GLU A O 1
ATOM 679 N N . VAL A 1 82 ? 9.363 9.224 -23.626 1.00 83.19 82 VAL A N 1
ATOM 680 C CA . VAL A 1 82 ? 7.967 9.207 -23.161 1.00 83.19 82 VAL A CA 1
ATOM 681 C C . VAL A 1 82 ? 7.196 8.024 -23.750 1.00 83.19 82 VAL A C 1
ATOM 683 O O . VAL A 1 82 ? 6.427 7.380 -23.042 1.00 83.19 82 VAL A O 1
ATOM 686 N N . LEU A 1 83 ? 7.410 7.713 -25.032 1.00 83.69 83 LEU A N 1
ATOM 687 C CA . LEU A 1 83 ? 6.698 6.641 -25.739 1.00 83.69 83 LEU A CA 1
ATOM 688 C C . LEU A 1 83 ? 7.105 5.230 -25.294 1.00 83.69 83 LEU A C 1
ATOM 690 O O . LEU A 1 83 ? 6.313 4.299 -25.414 1.00 83.69 83 LEU A O 1
ATOM 694 N N . THR A 1 84 ? 8.339 5.053 -24.821 1.00 81.81 84 THR A N 1
ATOM 695 C CA . THR A 1 84 ? 8.886 3.742 -24.423 1.00 81.81 84 THR A CA 1
ATOM 696 C C . THR A 1 84 ? 8.810 3.488 -22.920 1.00 81.81 84 THR A C 1
ATOM 698 O O . THR A 1 84 ? 9.088 2.375 -22.463 1.00 81.81 84 THR A O 1
ATOM 701 N N . ARG A 1 85 ? 8.414 4.493 -22.132 1.00 81.38 85 ARG A N 1
ATOM 702 C CA . ARG A 1 85 ? 8.293 4.379 -20.681 1.00 81.38 85 ARG A CA 1
ATOM 703 C C . ARG A 1 85 ? 7.135 3.453 -20.298 1.00 81.38 85 ARG A C 1
ATOM 705 O O . ARG A 1 85 ? 6.012 3.608 -20.765 1.00 81.38 85 ARG A O 1
ATOM 712 N N . ALA A 1 86 ? 7.393 2.511 -19.391 1.00 80.38 86 ALA A N 1
ATOM 713 C CA . ALA A 1 86 ? 6.379 1.558 -18.926 1.00 80.38 86 ALA A CA 1
ATOM 714 C C . ALA A 1 86 ? 5.334 2.174 -17.971 1.00 80.38 86 ALA A C 1
ATOM 716 O O . ALA A 1 86 ? 4.243 1.626 -17.820 1.00 80.38 86 ALA A O 1
ATOM 717 N N . ALA A 1 87 ? 5.669 3.296 -17.329 1.00 84.38 87 ALA A N 1
ATOM 718 C CA . ALA A 1 87 ? 4.855 3.977 -16.326 1.00 84.38 87 ALA A CA 1
ATOM 719 C C . ALA A 1 87 ? 5.081 5.496 -16.393 1.00 84.38 87 ALA A C 1
ATOM 721 O O . ALA A 1 87 ? 6.124 5.914 -16.891 1.00 84.38 87 ALA A O 1
ATOM 722 N N . PRO A 1 88 ? 4.175 6.339 -15.872 1.00 85.56 88 PRO A N 1
ATOM 723 C CA . PRO A 1 88 ? 4.456 7.758 -15.679 1.00 85.56 88 PRO A CA 1
ATOM 724 C C . PRO A 1 88 ? 5.715 7.968 -14.826 1.00 85.56 88 PRO A C 1
ATOM 726 O O . PRO A 1 88 ? 6.041 7.157 -13.960 1.00 85.56 88 PRO A O 1
ATOM 729 N N . GLN A 1 89 ? 6.445 9.055 -15.070 1.00 86.38 89 GLN A N 1
ATOM 730 C CA . GLN A 1 89 ? 7.608 9.387 -14.250 1.00 86.38 89 GLN A CA 1
ATOM 731 C C . GLN A 1 89 ? 7.143 9.976 -12.920 1.00 86.38 89 GLN A C 1
ATOM 733 O O . GLN A 1 89 ? 6.379 10.942 -12.940 1.00 86.38 89 GLN A O 1
ATOM 738 N N . PRO A 1 90 ? 7.642 9.461 -11.783 1.00 88.88 90 PRO A N 1
ATOM 739 C CA . PRO A 1 90 ? 7.325 10.019 -10.481 1.00 88.88 90 PRO A CA 1
ATOM 740 C C . PRO A 1 90 ? 7.674 11.503 -10.414 1.00 88.88 90 PRO A C 1
ATOM 742 O O . PRO A 1 90 ? 8.744 11.932 -10.861 1.00 88.88 90 PRO A O 1
ATOM 745 N N . ASP A 1 91 ? 6.781 12.290 -9.840 1.00 88.44 91 ASP A N 1
ATOM 746 C CA . ASP A 1 91 ? 6.908 13.734 -9.724 1.00 88.44 91 ASP A CA 1
ATOM 747 C C . ASP A 1 91 ? 6.582 14.201 -8.289 1.00 88.44 91 ASP A C 1
ATOM 749 O O . ASP A 1 91 ? 6.667 13.448 -7.315 1.00 88.44 91 ASP A O 1
ATOM 753 N N . ARG A 1 92 ? 6.200 15.472 -8.146 1.00 88.12 92 ARG A N 1
ATOM 754 C CA . ARG A 1 92 ? 5.782 16.064 -6.871 1.00 88.12 92 ARG A CA 1
ATOM 755 C C . ARG A 1 92 ? 4.434 15.529 -6.375 1.00 88.12 92 ARG A C 1
ATOM 757 O O . ARG A 1 92 ? 4.246 15.437 -5.162 1.00 88.12 92 ARG A O 1
ATOM 764 N N . VAL A 1 93 ? 3.513 15.160 -7.266 1.00 89.69 93 VAL A N 1
ATOM 765 C CA . VAL A 1 93 ? 2.233 14.529 -6.906 1.00 89.69 93 VAL A CA 1
ATOM 766 C C . VAL A 1 93 ? 2.493 13.138 -6.335 1.00 89.69 93 VAL A C 1
ATOM 768 O O . VAL A 1 93 ? 2.016 12.825 -5.242 1.00 89.69 93 VAL A O 1
ATOM 771 N N . TRP A 1 94 ? 3.332 12.350 -7.013 1.00 92.44 94 TRP A N 1
ATOM 772 C CA . TRP A 1 94 ? 3.796 11.050 -6.527 1.00 92.44 94 TRP A CA 1
ATOM 773 C C . TRP A 1 94 ? 4.463 11.170 -5.153 1.00 92.44 94 TRP A C 1
ATOM 775 O O . TRP A 1 94 ? 4.081 10.491 -4.198 1.00 92.44 94 TRP A O 1
ATOM 785 N N . MET A 1 95 ? 5.392 12.119 -5.006 1.00 90.94 95 MET A N 1
ATOM 786 C CA . MET A 1 95 ? 6.078 12.361 -3.736 1.00 90.94 95 MET A CA 1
ATOM 787 C C . MET A 1 95 ? 5.099 12.745 -2.622 1.00 90.94 95 MET A C 1
ATOM 789 O O . MET A 1 95 ? 5.260 12.304 -1.483 1.00 90.94 95 MET A O 1
ATOM 793 N N . THR A 1 96 ? 4.077 13.545 -2.931 1.00 92.25 96 THR A N 1
ATOM 794 C CA . THR A 1 96 ? 3.066 13.962 -1.953 1.00 92.25 96 THR A CA 1
ATOM 795 C C . THR A 1 96 ? 2.266 12.759 -1.461 1.00 92.25 96 THR A C 1
ATOM 797 O O . THR A 1 96 ? 2.163 12.566 -0.249 1.00 92.25 96 THR A O 1
ATOM 800 N N . LEU A 1 97 ? 1.785 11.898 -2.366 1.00 94.25 97 LEU A N 1
ATOM 801 C CA . LEU A 1 97 ? 1.057 10.677 -2.007 1.00 94.25 97 LEU A CA 1
ATOM 802 C C . LEU A 1 97 ? 1.862 9.812 -1.029 1.00 94.25 97 LEU A C 1
ATOM 804 O O . LEU A 1 97 ? 1.396 9.508 0.072 1.00 94.25 97 LEU A O 1
ATOM 808 N N . PHE A 1 98 ? 3.106 9.500 -1.390 1.00 94.44 98 PHE A N 1
ATOM 809 C CA . PHE A 1 98 ? 3.976 8.641 -0.585 1.00 94.44 98 PHE A CA 1
ATOM 810 C C . PHE A 1 98 ? 4.627 9.343 0.612 1.00 94.44 98 PHE A C 1
ATOM 812 O O . PHE A 1 98 ? 5.330 8.713 1.397 1.00 94.44 98 PHE A O 1
ATOM 819 N N . THR A 1 99 ? 4.344 10.629 0.818 1.00 94.50 99 THR A N 1
ATOM 820 C CA . THR A 1 99 ? 4.614 11.319 2.085 1.00 94.50 99 THR A CA 1
ATOM 821 C C . THR A 1 99 ? 3.408 11.259 3.020 1.00 94.50 99 THR A C 1
ATOM 823 O O . THR A 1 99 ? 3.553 11.044 4.224 1.00 94.50 99 THR A O 1
ATOM 826 N N . VAL A 1 100 ? 2.208 11.460 2.476 1.00 95.62 100 VAL A N 1
ATOM 827 C CA . VAL A 1 100 ? 0.964 11.548 3.246 1.00 95.62 100 VAL A CA 1
ATOM 828 C C . VAL A 1 100 ? 0.589 10.197 3.853 1.00 95.62 100 VAL A C 1
ATOM 830 O O . VAL A 1 100 ? 0.259 10.145 5.037 1.00 95.62 100 VAL A O 1
ATOM 833 N N . ILE A 1 101 ? 0.701 9.104 3.089 1.00 97.19 101 ILE A N 1
ATOM 834 C CA . ILE A 1 101 ? 0.363 7.747 3.554 1.00 97.19 101 ILE A CA 1
ATOM 835 C C . ILE A 1 101 ? 1.105 7.372 4.852 1.00 97.19 101 ILE A C 1
ATOM 837 O O . ILE A 1 101 ? 0.432 7.133 5.859 1.00 97.19 101 ILE A O 1
ATOM 841 N N . PRO A 1 102 ? 2.454 7.354 4.908 1.00 96.25 102 PRO A N 1
ATOM 842 C CA . PRO A 1 102 ? 3.161 6.964 6.127 1.00 96.25 102 PRO A CA 1
ATOM 843 C C . PRO A 1 102 ? 2.907 7.924 7.296 1.00 96.25 102 PRO A C 1
ATOM 845 O O . PRO A 1 102 ? 2.862 7.478 8.439 1.00 96.25 102 PRO A O 1
ATOM 848 N N . ARG A 1 103 ? 2.668 9.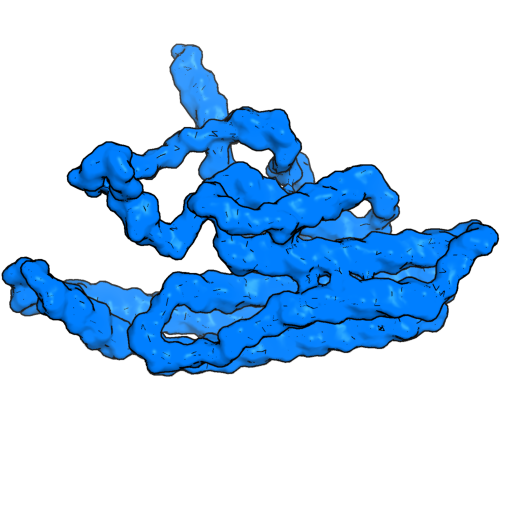222 7.049 1.00 96.31 103 ARG A N 1
ATOM 849 C CA . ARG A 1 103 ? 2.319 10.183 8.115 1.00 96.31 103 ARG A CA 1
ATOM 850 C C . ARG A 1 103 ? 0.950 9.898 8.731 1.00 96.31 103 ARG A C 1
ATOM 852 O O . ARG A 1 103 ? 0.826 9.919 9.954 1.00 96.31 103 ARG A O 1
ATOM 859 N N . ILE A 1 104 ? -0.053 9.584 7.909 1.00 97.38 104 ILE A N 1
ATOM 860 C CA . ILE A 1 104 ? -1.378 9.163 8.386 1.00 97.38 104 ILE A CA 1
ATOM 861 C C . ILE A 1 104 ? -1.259 7.869 9.194 1.00 97.38 104 ILE A C 1
ATOM 863 O O . ILE A 1 104 ? -1.773 7.788 10.311 1.00 97.38 104 ILE A O 1
ATOM 867 N N . LEU A 1 105 ? -0.553 6.867 8.662 1.00 97.81 105 LEU A N 1
ATOM 868 C CA . LEU A 1 105 ? -0.373 5.586 9.344 1.00 97.81 105 LEU A CA 1
ATOM 869 C C . LEU A 1 105 ? 0.392 5.743 10.662 1.00 97.81 105 LEU A C 1
ATOM 871 O O . LEU A 1 105 ? -0.004 5.145 11.659 1.00 97.81 105 LEU A O 1
ATOM 875 N N . LYS A 1 106 ? 1.423 6.596 10.707 1.00 96.88 106 LYS A N 1
ATOM 876 C CA . LYS A 1 106 ? 2.147 6.943 11.936 1.00 96.88 106 LYS A CA 1
ATOM 877 C C . LYS A 1 106 ? 1.227 7.568 12.982 1.00 96.88 106 LYS A C 1
ATOM 879 O O . LYS A 1 106 ? 1.262 7.160 14.141 1.00 96.88 106 LYS A O 1
ATOM 884 N N . HIS A 1 107 ? 0.383 8.522 12.590 1.00 97.00 107 HIS A N 1
ATOM 885 C CA . HIS A 1 107 ? -0.594 9.117 13.502 1.00 97.00 107 HIS A CA 1
ATOM 886 C C . HIS A 1 107 ? -1.545 8.050 14.068 1.00 97.00 107 HIS A C 1
ATOM 888 O O . HIS A 1 107 ? -1.799 7.999 15.273 1.00 97.00 107 HIS A O 1
ATOM 894 N N . MET A 1 108 ? -2.053 7.155 13.216 1.00 98.12 108 MET A N 1
ATOM 895 C CA . MET A 1 108 ? -2.899 6.047 13.665 1.00 98.12 108 MET A CA 1
ATOM 896 C C . MET A 1 108 ? -2.154 5.101 14.613 1.00 98.12 108 MET A C 1
ATOM 898 O O . MET A 1 108 ? -2.724 4.687 15.619 1.00 98.12 108 MET A O 1
ATOM 902 N N . ALA A 1 109 ? -0.892 4.783 14.315 1.00 97.62 109 ALA A N 1
ATOM 903 C CA . ALA A 1 109 ? -0.042 3.897 15.106 1.00 97.62 109 ALA A CA 1
ATOM 904 C C . ALA A 1 109 ? 0.254 4.458 16.506 1.00 97.62 109 ALA A C 1
ATOM 906 O O . ALA A 1 109 ? 0.289 3.701 17.476 1.00 97.62 109 ALA A O 1
ATOM 907 N N . HIS A 1 110 ? 0.414 5.778 16.638 1.00 97.00 110 HIS A N 1
ATOM 908 C CA . HIS A 1 110 ? 0.581 6.452 17.934 1.00 97.00 110 HIS A CA 1
ATOM 909 C C . HIS A 1 110 ? -0.725 6.624 18.720 1.00 97.00 110 HIS A C 1
ATOM 911 O O . HIS A 1 110 ? -0.693 6.960 19.905 1.00 97.00 110 HIS A O 1
ATOM 917 N N . LEU A 1 111 ? -1.883 6.384 18.095 1.00 96.62 111 LEU A N 1
ATOM 918 C CA . LEU A 1 111 ? -3.197 6.622 18.700 1.00 96.62 111 LEU A CA 1
ATOM 919 C C . LEU A 1 111 ? -3.339 8.062 19.234 1.00 96.62 111 LEU A C 1
ATOM 921 O O . LEU A 1 111 ? -3.917 8.278 20.312 1.00 96.62 111 LEU A O 1
ATOM 925 N N . THR A 1 112 ? -2.764 9.031 18.513 1.00 93.81 112 THR A N 1
ATOM 926 C CA . THR A 1 112 ? -2.830 10.457 18.853 1.00 93.81 112 THR A CA 1
ATOM 927 C C . THR A 1 112 ? -4.234 11.013 18.616 1.00 93.81 112 THR A C 1
ATOM 929 O O . THR A 1 112 ? -4.979 10.467 17.799 1.00 93.81 112 THR A O 1
ATOM 932 N N . PRO A 1 113 ? -4.638 12.071 19.346 1.00 94.25 113 PRO A N 1
ATOM 933 C CA . PRO A 1 113 ? -5.888 12.775 19.080 1.00 94.25 113 PRO A CA 1
ATOM 934 C C . PRO A 1 113 ? -5.971 13.267 17.640 1.00 94.25 113 PRO A C 1
ATOM 936 O O . PRO A 1 113 ? -4.966 13.695 17.090 1.00 94.25 113 PRO A O 1
ATOM 939 N N . ILE A 1 114 ? -7.171 13.238 17.063 1.00 95.75 114 ILE A N 1
ATOM 940 C CA . ILE A 1 114 ? -7.426 13.865 15.765 1.00 95.75 114 ILE A CA 1
ATOM 941 C C . ILE A 1 114 ? -7.216 15.373 15.913 1.00 95.75 114 ILE A C 1
ATOM 943 O O . ILE A 1 114 ? -7.923 16.023 16.685 1.00 95.75 114 ILE A O 1
ATOM 947 N N . ASP A 1 115 ? -6.241 15.906 15.188 1.00 94.69 115 ASP A N 1
ATOM 948 C CA . ASP A 1 115 ? -5.878 17.316 15.188 1.00 94.69 115 ASP A CA 1
ATOM 949 C C . ASP A 1 115 ? -5.915 17.915 13.770 1.00 94.69 115 ASP A C 1
ATOM 951 O O . ASP A 1 115 ? -6.233 17.248 12.780 1.00 94.69 115 ASP A O 1
ATOM 955 N N . ALA A 1 116 ? -5.584 19.204 13.668 1.00 95.62 116 ALA A N 1
ATOM 956 C CA . ALA A 1 116 ? -5.570 19.918 12.395 1.00 95.62 116 ALA A CA 1
ATOM 957 C C . ALA A 1 116 ? -4.539 19.353 11.398 1.00 95.62 116 ALA A C 1
ATOM 959 O O . ALA A 1 116 ? -4.724 19.474 10.185 1.00 95.62 116 ALA A O 1
ATOM 960 N N . GLU A 1 117 ? -3.450 18.738 11.877 1.00 92.81 117 GLU A N 1
ATOM 961 C CA . GLU A 1 117 ? -2.461 18.106 11.003 1.00 92.81 117 GLU A CA 1
ATOM 962 C C . GLU A 1 117 ? -3.045 16.846 10.358 1.00 92.81 117 GLU A C 1
ATOM 964 O O . GLU A 1 117 ? -2.936 16.674 9.140 1.00 92.81 117 GLU A O 1
ATOM 969 N N . TYR A 1 118 ? -3.714 15.999 11.143 1.00 95.44 118 TYR A N 1
ATOM 970 C CA . TYR A 1 118 ? -4.411 14.821 10.636 1.00 95.44 118 TYR A CA 1
ATOM 971 C C . TYR A 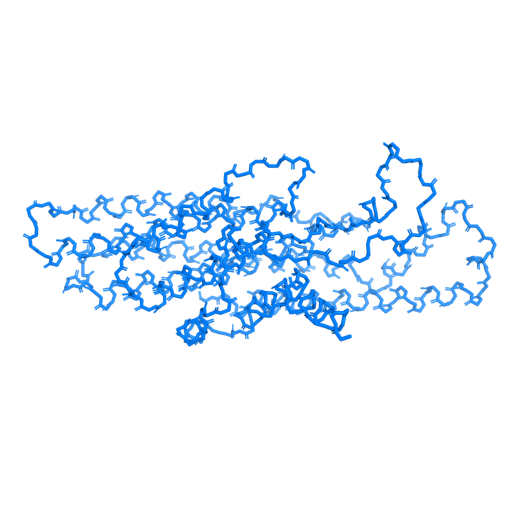1 118 ? -5.480 15.189 9.605 1.00 95.44 118 TYR A C 1
ATOM 973 O O . TYR A 1 118 ? -5.555 14.583 8.535 1.00 95.44 118 TYR A O 1
ATOM 981 N N . GLU A 1 119 ? -6.285 16.213 9.892 1.00 96.81 119 GLU A N 1
ATOM 982 C CA . GLU A 1 119 ? -7.310 16.696 8.965 1.00 96.81 119 GLU A CA 1
ATOM 983 C C . GLU A 1 119 ? -6.700 17.228 7.664 1.00 96.81 119 GLU A C 1
ATOM 985 O O . GLU A 1 119 ? -7.197 16.920 6.577 1.00 96.81 119 GLU A O 1
ATOM 990 N N . LYS A 1 120 ? -5.575 17.951 7.743 1.00 95.75 120 LYS A N 1
ATOM 991 C CA . LYS A 1 120 ? -4.829 18.405 6.561 1.00 95.75 120 LYS A CA 1
ATOM 992 C C . LYS A 1 120 ? -4.299 17.229 5.735 1.00 95.75 120 LYS A C 1
ATOM 994 O O . LYS A 1 120 ? -4.403 17.253 4.507 1.00 95.75 120 LYS A O 1
ATOM 999 N N . LEU A 1 121 ? -3.753 16.200 6.385 1.00 96.25 121 LEU A N 1
ATOM 1000 C CA . LEU A 1 121 ? -3.271 14.985 5.722 1.00 96.25 121 LEU A CA 1
ATOM 1001 C C . LEU A 1 121 ? -4.411 14.249 5.004 1.00 96.25 121 LEU A C 1
ATOM 1003 O O . LEU A 1 121 ? -4.277 13.909 3.830 1.00 96.25 121 LEU A O 1
ATOM 1007 N N . LEU A 1 122 ? -5.547 14.052 5.676 1.00 97.25 122 LEU A N 1
ATOM 1008 C CA . LEU A 1 122 ? -6.728 13.408 5.098 1.00 97.25 122 LEU A CA 1
ATOM 1009 C C . LEU A 1 122 ? -7.326 14.222 3.940 1.00 97.25 122 LEU A C 1
ATOM 1011 O O . LEU A 1 122 ? -7.717 13.648 2.921 1.00 97.25 122 LEU A O 1
ATOM 1015 N N . SER A 1 123 ? -7.376 15.548 4.070 1.00 96.44 123 SER A N 1
ATOM 1016 C CA . SER A 1 123 ? -7.799 16.446 2.991 1.00 96.44 123 SER A CA 1
ATOM 1017 C C . SER A 1 123 ? -6.879 16.310 1.774 1.00 96.44 123 SER A C 1
ATOM 1019 O O . SER A 1 123 ? -7.352 16.063 0.667 1.00 96.44 123 SER A O 1
ATOM 1021 N N . THR A 1 124 ? -5.559 16.329 1.990 1.00 94.94 124 THR A N 1
ATOM 1022 C CA . THR A 1 124 ? -4.562 16.138 0.923 1.00 94.94 124 THR A CA 1
ATOM 1023 C C . THR A 1 124 ? -4.725 14.779 0.238 1.00 94.94 124 THR A C 1
ATOM 1025 O O . THR A 1 124 ? -4.744 14.707 -0.989 1.00 94.94 124 THR A O 1
ATOM 1028 N N . LEU A 1 125 ? -4.895 13.701 1.012 1.00 96.38 125 LEU A N 1
ATOM 1029 C CA . LEU A 1 125 ? -5.134 12.362 0.470 1.00 96.38 125 LEU A CA 1
ATOM 1030 C C . LEU A 1 125 ? -6.430 12.298 -0.352 1.00 96.38 125 LEU A C 1
ATOM 1032 O O . LEU A 1 125 ? -6.457 11.648 -1.394 1.00 96.38 125 LEU A O 1
ATOM 1036 N N . SER A 1 126 ? -7.485 12.983 0.095 1.00 95.88 126 SER A N 1
ATOM 1037 C CA . SER A 1 126 ? -8.765 13.049 -0.622 1.00 95.88 126 SER A CA 1
ATOM 1038 C C . SER A 1 126 ? -8.610 13.770 -1.962 1.00 95.88 126 SER A C 1
ATOM 1040 O O . SER A 1 126 ? -9.015 13.229 -2.983 1.00 95.88 126 SER A O 1
ATOM 1042 N N . THR A 1 127 ? -7.911 14.909 -1.993 1.00 92.81 127 THR A N 1
ATOM 1043 C CA . THR A 1 127 ? -7.594 15.623 -3.242 1.00 92.81 127 THR A CA 1
ATOM 1044 C C . THR A 1 127 ? -6.804 14.748 -4.219 1.00 92.81 127 THR A C 1
ATOM 1046 O O . THR A 1 127 ? -7.107 14.711 -5.409 1.00 92.81 127 THR A O 1
ATOM 1049 N N . LEU A 1 128 ? -5.812 13.996 -3.727 1.00 91.75 128 LEU A N 1
ATOM 1050 C CA . LEU A 1 128 ? -5.047 13.058 -4.557 1.00 91.75 128 LEU A CA 1
ATOM 1051 C C . LEU A 1 128 ? -5.912 11.908 -5.097 1.00 91.75 128 LEU A C 1
ATOM 1053 O O . LEU A 1 128 ? -5.690 11.458 -6.218 1.00 91.75 128 LEU A O 1
ATOM 1057 N N . ALA A 1 129 ? -6.891 11.441 -4.320 1.00 92.38 129 ALA A N 1
ATOM 1058 C CA . ALA A 1 129 ? -7.823 10.393 -4.727 1.00 92.38 129 ALA A CA 1
ATOM 1059 C C . ALA A 1 129 ? -8.856 10.880 -5.762 1.00 92.38 129 ALA A C 1
ATOM 1061 O O . ALA A 1 129 ? -9.249 10.109 -6.642 1.00 92.38 129 ALA A O 1
ATOM 1062 N N . ASP A 1 130 ? -9.278 12.142 -5.668 1.00 88.44 130 ASP A N 1
ATOM 1063 C CA . ASP A 1 130 ? -10.278 12.756 -6.549 1.00 88.44 130 ASP A CA 1
ATOM 1064 C C . ASP A 1 130 ? -9.688 13.258 -7.874 1.00 88.44 130 ASP A C 1
ATOM 1066 O O . ASP A 1 130 ? -10.430 13.406 -8.851 1.00 88.44 130 ASP A O 1
ATOM 1070 N N . ASN A 1 131 ? -8.364 13.458 -7.939 1.00 72.75 131 ASN A N 1
ATOM 1071 C CA . ASN A 1 131 ? -7.649 13.809 -9.165 1.00 72.75 131 ASN A CA 1
ATOM 1072 C C . ASN A 1 131 ? -7.883 12.745 -10.247 1.00 72.75 131 ASN A C 1
ATOM 1074 O O . ASN A 1 131 ? -7.240 11.696 -10.326 1.00 72.75 131 ASN A O 1
ATOM 1078 N N . THR A 1 132 ? -8.863 13.036 -11.094 1.00 54.44 132 THR A N 1
ATOM 1079 C CA . THR A 1 132 ? -9.327 12.190 -12.183 1.00 54.44 132 THR A CA 1
ATOM 1080 C C . THR A 1 132 ? -8.345 12.368 -13.323 1.00 54.44 132 THR A C 1
ATOM 1082 O O . THR A 1 132 ? -8.234 13.475 -13.825 1.00 54.44 132 THR A O 1
ATOM 1085 N N . THR A 1 133 ? -7.616 11.301 -13.671 1.00 51.44 133 THR A N 1
ATOM 1086 C CA . THR A 1 133 ? -6.771 11.111 -14.871 1.00 51.44 133 THR A CA 1
ATOM 1087 C C . THR A 1 133 ? -6.824 12.245 -15.905 1.00 51.44 133 THR A C 1
ATOM 1089 O O . THR A 1 133 ? -7.393 12.090 -16.985 1.00 51.44 133 THR A O 1
ATOM 1092 N N . SER A 1 134 ? -6.202 13.382 -15.598 1.00 48.41 134 SER A N 1
ATOM 1093 C CA . SER A 1 134 ? -5.692 14.304 -16.602 1.00 48.41 134 SER A CA 1
ATOM 1094 C C . SER A 1 134 ? -4.538 13.581 -17.294 1.00 48.41 134 SER A C 1
ATOM 1096 O O . SER A 1 134 ? -3.797 12.842 -16.646 1.00 48.41 134 SER A O 1
ATOM 1098 N N . GLN A 1 135 ? -4.386 13.753 -18.609 1.00 47.84 135 GLN A N 1
ATOM 1099 C CA . GLN A 1 135 ? -3.329 13.100 -19.404 1.00 47.84 135 GLN A CA 1
ATOM 1100 C C . GLN A 1 135 ? -1.898 13.407 -18.907 1.00 47.84 135 GLN A C 1
ATOM 1102 O O . GLN A 1 135 ? -0.954 12.749 -19.329 1.00 47.84 135 GLN A O 1
ATOM 1107 N N . GLU A 1 136 ? -1.750 14.356 -17.982 1.00 55.06 136 GLU A N 1
ATOM 1108 C CA . GLU A 1 136 ? -0.500 14.753 -17.327 1.00 55.06 136 GLU A CA 1
ATOM 1109 C C . GLU A 1 136 ? -0.312 14.147 -15.921 1.00 55.06 136 GLU A C 1
ATOM 1111 O O . GLU A 1 136 ? 0.604 14.537 -15.199 1.00 55.06 136 GLU A O 1
ATOM 1116 N N . ASN A 1 137 ? -1.160 13.207 -15.485 1.00 63.34 137 ASN A N 1
ATOM 1117 C CA . ASN A 1 137 ? -1.033 12.634 -14.145 1.00 63.34 137 ASN A CA 1
ATOM 1118 C C . ASN A 1 137 ? 0.193 11.715 -14.036 1.00 63.34 137 ASN A C 1
ATOM 1120 O O . ASN A 1 137 ? 0.290 10.677 -14.687 1.00 63.34 137 ASN A O 1
ATOM 1124 N N . ALA A 1 138 ? 1.092 12.073 -13.124 1.00 78.56 138 ALA A N 1
ATOM 1125 C CA . ALA A 1 138 ? 2.271 11.296 -12.752 1.00 78.56 138 ALA A CA 1
ATOM 1126 C C . ALA A 1 138 ? 1.977 10.089 -11.835 1.00 78.56 138 ALA A C 1
ATOM 1128 O O . ALA A 1 138 ? 2.897 9.367 -11.459 1.00 78.56 138 ALA A O 1
ATOM 1129 N N . LEU A 1 139 ? 0.708 9.871 -11.467 1.00 88.81 139 LEU A N 1
ATOM 1130 C CA . LEU A 1 139 ? 0.256 8.689 -10.734 1.00 88.81 139 LEU A CA 1
ATOM 1131 C C . LEU A 1 139 ? -0.322 7.648 -11.695 1.00 88.81 139 LEU A C 1
ATOM 1133 O O . LEU A 1 139 ? -1.114 7.964 -12.584 1.00 88.81 139 LEU A O 1
ATOM 1137 N N . THR A 1 140 ? 0.012 6.389 -11.455 1.00 89.56 140 THR A N 1
ATOM 1138 C CA . THR A 1 140 ? -0.628 5.227 -12.082 1.00 89.56 140 THR A CA 1
ATOM 1139 C C . THR A 1 140 ? -2.066 5.040 -11.584 1.00 89.56 140 THR A C 1
ATOM 1141 O O . THR A 1 140 ? -2.452 5.536 -10.521 1.00 89.56 140 THR A O 1
ATOM 1144 N N . ALA A 1 141 ? -2.878 4.283 -12.329 1.00 89.19 141 ALA A N 1
ATOM 1145 C CA . ALA A 1 141 ? -4.253 3.978 -11.926 1.00 89.19 141 ALA A CA 1
ATOM 1146 C C . ALA A 1 141 ? -4.302 3.229 -10.582 1.00 89.19 141 ALA A C 1
ATOM 1148 O O . ALA A 1 141 ? -5.197 3.448 -9.767 1.00 89.19 141 ALA A O 1
ATOM 1149 N N . GLU A 1 142 ? -3.311 2.380 -10.338 1.00 91.12 142 GLU A N 1
ATOM 1150 C CA . GLU A 1 142 ? -3.114 1.590 -9.132 1.00 91.12 142 GLU A CA 1
ATOM 1151 C C . GLU A 1 142 ? -2.782 2.470 -7.919 1.00 91.12 142 GLU A C 1
ATOM 1153 O O . GLU A 1 142 ? -3.330 2.250 -6.841 1.00 91.12 142 GLU A O 1
ATOM 1158 N N . GLU A 1 143 ? -1.949 3.500 -8.086 1.00 93.38 143 GLU A N 1
ATOM 1159 C CA . GLU A 1 143 ? -1.611 4.461 -7.024 1.00 93.38 143 GLU A CA 1
ATOM 1160 C C . GLU A 1 143 ? -2.796 5.377 -6.685 1.00 93.38 143 GLU A C 1
ATOM 1162 O O . GLU A 1 143 ? -3.077 5.639 -5.514 1.00 93.38 143 GLU A O 1
ATOM 1167 N N . VAL A 1 144 ? -3.561 5.801 -7.696 1.00 93.06 144 VAL A N 1
ATOM 1168 C CA . VAL A 1 144 ? -4.829 6.516 -7.476 1.00 93.06 144 VAL A CA 1
ATOM 1169 C C . VAL A 1 144 ? -5.834 5.612 -6.756 1.00 93.06 144 VAL A C 1
ATOM 1171 O O . VAL A 1 144 ? -6.514 6.046 -5.825 1.00 93.06 144 VAL A O 1
ATOM 1174 N N . LYS A 1 145 ? -5.926 4.335 -7.146 1.00 93.75 145 LYS A N 1
ATOM 1175 C CA . LYS A 1 145 ? -6.790 3.340 -6.496 1.00 93.75 145 LYS A CA 1
ATOM 1176 C C . LYS A 1 145 ? -6.392 3.121 -5.034 1.00 93.75 145 LYS A C 1
ATOM 1178 O O . LYS A 1 145 ? -7.275 3.092 -4.179 1.00 93.75 145 LYS A O 1
ATOM 1183 N N . LEU A 1 146 ? -5.094 3.041 -4.737 1.00 95.81 146 LEU A N 1
ATOM 1184 C CA . LEU A 1 146 ? -4.556 3.006 -3.375 1.00 95.81 146 LEU A CA 1
ATOM 1185 C C . LEU A 1 146 ? -5.041 4.213 -2.556 1.00 95.81 146 LEU A C 1
ATOM 1187 O O . LEU A 1 146 ? -5.593 4.028 -1.470 1.00 95.81 146 LEU A O 1
ATOM 1191 N N . ALA A 1 147 ? -4.913 5.435 -3.084 1.00 96.44 147 ALA A N 1
ATOM 1192 C CA . ALA A 1 147 ? -5.403 6.639 -2.408 1.00 96.44 147 ALA A CA 1
ATOM 1193 C C . ALA A 1 147 ? -6.919 6.566 -2.146 1.00 96.44 147 ALA A C 1
ATOM 1195 O O . ALA A 1 147 ? -7.364 6.762 -1.015 1.00 96.44 147 ALA A O 1
ATOM 1196 N N . LYS A 1 148 ? -7.709 6.186 -3.160 1.00 96.62 148 LYS A N 1
ATOM 1197 C CA . LYS A 1 148 ? -9.170 6.018 -3.051 1.00 96.62 148 LYS A CA 1
ATOM 1198 C C . LYS A 1 148 ? -9.587 4.978 -2.012 1.00 96.62 148 LYS A C 1
ATOM 1200 O O . LYS A 1 148 ? -10.631 5.144 -1.391 1.00 96.62 148 LYS A O 1
ATOM 1205 N N . ILE A 1 149 ? -8.792 3.928 -1.808 1.00 98.06 149 ILE A N 1
ATOM 1206 C CA . ILE A 1 149 ? -9.017 2.919 -0.765 1.00 98.06 149 ILE A CA 1
ATOM 1207 C C . ILE A 1 149 ? -8.663 3.475 0.623 1.00 98.06 149 ILE A C 1
ATOM 1209 O O . ILE A 1 149 ? -9.407 3.259 1.580 1.00 98.06 149 ILE A O 1
ATOM 1213 N N . LEU A 1 150 ? -7.553 4.207 0.753 1.00 98.31 150 LEU A N 1
ATOM 1214 C CA . LEU A 1 150 ? -7.089 4.721 2.044 1.00 98.31 150 LEU A CA 1
ATOM 1215 C C . LEU A 1 150 ? -7.930 5.886 2.583 1.00 98.31 150 LEU A C 1
ATOM 1217 O O . LEU A 1 150 ? -8.032 6.024 3.802 1.00 98.31 150 LEU A O 1
ATOM 1221 N N . VAL A 1 151 ? -8.571 6.693 1.731 1.00 98.44 151 VAL A N 1
ATOM 1222 C CA . VAL A 1 151 ? -9.467 7.789 2.161 1.00 98.44 151 VAL A CA 1
ATOM 1223 C C . VAL A 1 151 ? -10.593 7.304 3.089 1.00 98.44 151 VAL A C 1
ATOM 1225 O O . VAL A 1 151 ? -10.668 7.788 4.222 1.00 98.44 151 VAL A O 1
ATOM 1228 N N . PRO A 1 152 ? -11.478 6.369 2.686 1.00 98.31 152 PRO A N 1
ATOM 1229 C CA . PRO A 1 152 ? -12.564 5.909 3.547 1.00 98.31 152 PRO A CA 1
ATOM 1230 C C . PRO A 1 152 ? -12.059 5.182 4.798 1.00 98.31 152 PRO A C 1
ATOM 1232 O O . PRO A 1 152 ? -12.653 5.321 5.863 1.00 98.31 152 PRO A O 1
ATOM 1235 N N . VAL A 1 153 ? -10.940 4.462 4.711 1.00 98.31 153 VAL A N 1
ATOM 1236 C CA . VAL A 1 153 ? -10.343 3.757 5.856 1.00 98.31 153 VAL A CA 1
ATOM 1237 C C . VAL A 1 153 ? -9.783 4.748 6.885 1.00 98.31 153 VAL A C 1
ATOM 1239 O O . VAL A 1 153 ? -9.989 4.591 8.089 1.00 98.31 153 VAL A O 1
ATOM 1242 N N . THR A 1 154 ? -9.158 5.828 6.415 1.00 98.38 154 THR A N 1
ATOM 1243 C CA . THR A 1 154 ? -8.704 6.942 7.257 1.00 98.38 154 THR A CA 1
ATOM 1244 C C . THR A 1 154 ? -9.883 7.664 7.908 1.00 98.38 154 THR A C 1
ATOM 1246 O O . THR A 1 154 ? -9.883 7.879 9.118 1.00 98.38 154 THR A O 1
ATOM 1249 N N . LYS A 1 155 ? -10.949 7.942 7.148 1.00 98.44 155 LYS A N 1
ATOM 1250 C CA . LYS A 1 155 ? -12.199 8.494 7.697 1.00 98.44 155 LYS A CA 1
ATOM 1251 C C . LYS A 1 155 ? -12.816 7.580 8.758 1.00 98.44 155 LYS A C 1
ATOM 1253 O O . LYS A 1 155 ? -13.262 8.071 9.787 1.00 98.44 155 LYS A O 1
ATOM 1258 N N . ALA A 1 156 ? -12.786 6.260 8.563 1.00 98.31 156 ALA A N 1
ATOM 1259 C CA . ALA A 1 156 ? -13.318 5.309 9.538 1.00 98.31 156 ALA A CA 1
ATOM 1260 C C . ALA A 1 156 ? -12.557 5.374 10.873 1.00 98.31 156 ALA A C 1
ATOM 1262 O O . ALA A 1 156 ? -13.178 5.333 11.936 1.00 98.31 156 ALA A O 1
ATOM 1263 N N . TYR A 1 157 ? -11.230 5.539 10.826 1.00 98.38 157 TYR A N 1
ATOM 1264 C CA . TYR A 1 157 ? -10.416 5.778 12.019 1.00 98.38 157 TYR A CA 1
ATOM 1265 C C . TYR A 1 157 ? -10.789 7.089 12.713 1.00 98.38 157 TYR A C 1
ATOM 1267 O O . TYR A 1 157 ? -11.008 7.087 13.923 1.00 98.38 157 TYR A O 1
ATOM 1275 N N . GLN A 1 158 ? -10.922 8.183 11.956 1.00 97.69 158 GLN A N 1
ATOM 1276 C CA . GLN A 1 158 ? -11.350 9.481 12.483 1.00 97.69 158 GLN A CA 1
ATOM 1277 C C . GLN A 1 158 ? -12.710 9.381 13.191 1.00 97.69 158 GLN A C 1
ATOM 1279 O O . GLN A 1 158 ? -12.836 9.784 14.346 1.00 97.69 158 GLN A O 1
ATOM 1284 N N . THR A 1 159 ? -13.711 8.788 12.530 1.00 96.62 159 THR A N 1
ATOM 1285 C CA . THR A 1 159 ? -15.054 8.568 13.085 1.00 96.62 159 THR A CA 1
ATOM 1286 C C . THR A 1 159 ? -14.995 7.759 14.378 1.00 96.62 159 THR A C 1
ATOM 1288 O O . THR A 1 159 ? -15.598 8.147 15.377 1.00 96.62 159 THR A O 1
ATOM 1291 N N . LEU A 1 160 ? -14.238 6.658 14.394 1.00 96.44 160 LEU A N 1
ATOM 1292 C CA . LEU A 1 160 ? -14.102 5.817 15.580 1.00 96.44 160 LEU A CA 1
ATOM 1293 C C . LEU A 1 160 ? -13.431 6.556 16.743 1.00 96.44 160 LEU A C 1
ATOM 1295 O O . LEU A 1 160 ? -13.904 6.477 17.878 1.00 96.44 160 LEU A O 1
ATOM 1299 N N . PHE A 1 161 ? -12.340 7.270 16.469 1.00 95.56 161 PHE A N 1
ATOM 1300 C CA . PHE A 1 161 ? -11.598 8.004 17.488 1.00 95.56 161 PHE A CA 1
ATOM 1301 C C . PHE A 1 161 ? -12.480 9.081 18.131 1.00 95.56 161 PHE A C 1
ATOM 1303 O O . PHE A 1 161 ? -12.595 9.138 19.358 1.00 95.56 161 PHE A O 1
ATOM 1310 N N . THR A 1 162 ? -13.160 9.887 17.313 1.00 93.56 162 THR A N 1
ATOM 1311 C CA . THR A 1 162 ? -14.071 10.942 17.777 1.00 93.56 162 THR A CA 1
ATOM 1312 C C . THR A 1 162 ? -15.232 10.370 18.592 1.00 93.56 162 THR A C 1
ATOM 1314 O O . THR A 1 162 ? -15.526 10.884 19.675 1.00 93.56 162 THR A O 1
ATOM 1317 N N . ALA A 1 163 ? -15.833 9.262 18.148 1.00 92.50 163 ALA A N 1
ATOM 1318 C CA . ALA A 1 163 ? -16.904 8.586 18.880 1.00 92.50 163 ALA A CA 1
ATOM 1319 C C . ALA A 1 163 ? -16.442 8.089 20.261 1.00 92.50 163 ALA A C 1
ATOM 1321 O O . ALA A 1 163 ? -17.157 8.237 21.256 1.00 92.50 163 ALA A O 1
ATOM 1322 N N . ILE A 1 164 ? -15.230 7.526 20.351 1.00 93.00 164 ILE A N 1
ATOM 1323 C CA . ILE A 1 164 ? -14.642 7.074 21.621 1.00 93.00 164 ILE A CA 1
ATOM 1324 C C . ILE A 1 164 ? -14.419 8.256 22.571 1.00 93.00 164 ILE A C 1
ATOM 1326 O O . ILE A 1 164 ? -14.790 8.170 23.744 1.00 93.00 164 ILE A O 1
ATOM 1330 N N . VAL A 1 165 ? -13.861 9.366 22.080 1.00 91.00 165 VAL A N 1
ATOM 1331 C CA . VAL A 1 165 ? -13.658 10.578 22.888 1.00 91.00 165 VAL A CA 1
ATOM 1332 C C . VAL A 1 165 ? -14.999 11.118 23.395 1.00 91.00 165 VAL A C 1
ATOM 1334 O O . VAL A 1 165 ? -15.149 11.338 24.597 1.00 91.00 165 VAL A O 1
ATOM 1337 N N . ALA A 1 166 ? -16.009 11.242 22.529 1.00 88.38 166 ALA A N 1
ATOM 1338 C CA . ALA A 1 166 ? -17.339 11.724 22.908 1.00 88.38 166 ALA A CA 1
ATOM 1339 C C . ALA A 1 166 ? -18.018 10.832 23.966 1.00 88.38 166 ALA A C 1
ATOM 1341 O O . ALA A 1 166 ? -18.603 11.340 24.9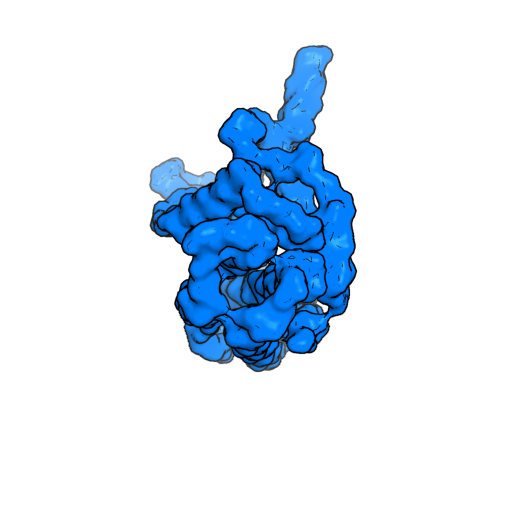28 1.00 88.38 166 ALA A O 1
ATOM 1342 N N . GLN A 1 167 ? -17.900 9.505 23.827 1.00 86.69 167 GLN A N 1
ATOM 1343 C CA . GLN A 1 167 ? -18.413 8.534 24.800 1.00 86.69 167 GLN A CA 1
ATOM 1344 C C . GLN A 1 167 ? -17.714 8.638 26.161 1.00 86.69 167 GLN A C 1
ATOM 1346 O O . GLN A 1 167 ? -18.366 8.495 27.199 1.00 86.69 167 GLN A O 1
ATOM 1351 N N . ASN A 1 168 ? -16.407 8.912 26.174 1.00 89.06 168 ASN A N 1
ATOM 1352 C CA . ASN A 1 168 ? -15.636 9.070 27.404 1.00 89.06 168 ASN A CA 1
ATOM 1353 C C . ASN A 1 168 ? -15.931 10.400 28.121 1.00 89.06 168 ASN A C 1
ATOM 1355 O O . ASN A 1 168 ? -15.935 10.431 29.350 1.00 89.06 168 ASN A O 1
ATOM 1359 N N . SER A 1 169 ? -16.213 11.479 27.384 1.00 82.12 169 SER A N 1
ATOM 1360 C CA . SER A 1 169 ? -16.349 12.835 27.939 1.00 82.12 169 SER A CA 1
ATOM 1361 C C . SER A 1 169 ? -17.701 13.158 28.594 1.00 82.12 169 SER A C 1
ATOM 1363 O O . SER A 1 169 ? -17.939 14.313 28.929 1.00 82.12 169 SER A O 1
ATOM 1365 N N . ASN A 1 170 ? -18.608 12.187 28.788 1.00 67.56 170 ASN A N 1
ATOM 1366 C CA . ASN A 1 170 ? -19.974 12.426 29.299 1.00 67.56 170 ASN A CA 1
ATOM 1367 C C . ASN A 1 170 ? -20.722 13.570 28.574 1.00 67.56 170 ASN A C 1
ATOM 1369 O O . ASN A 1 170 ? -21.636 14.172 29.135 1.00 67.56 170 ASN A O 1
ATOM 1373 N N . SER A 1 171 ? -20.354 13.849 27.319 1.00 63.88 171 SER A N 1
ATOM 1374 C CA . SER A 1 171 ? -20.971 14.898 26.510 1.00 63.88 171 SER A CA 1
ATOM 1375 C C . SER A 1 171 ? -22.466 14.607 26.320 1.00 63.88 171 SER A C 1
ATOM 1377 O O . SER A 1 171 ? -22.820 13.445 26.115 1.00 63.88 171 SER A O 1
ATOM 1379 N N . PRO A 1 172 ? -23.362 15.612 26.349 1.00 55.66 172 PRO A N 1
ATOM 1380 C CA . PRO A 1 172 ? -24.778 15.425 26.020 1.00 55.66 172 PRO A CA 1
ATOM 1381 C C . PRO A 1 172 ? -24.996 14.952 24.570 1.00 55.66 172 PRO A C 1
ATOM 1383 O O . PRO A 1 172 ? -26.028 14.360 24.271 1.00 55.66 172 PRO A O 1
ATOM 1386 N N . ALA A 1 173 ? -24.001 15.122 23.693 1.00 57.59 173 ALA A N 1
ATOM 1387 C CA . ALA A 1 173 ? -23.950 14.538 22.355 1.00 57.59 173 ALA A CA 1
ATOM 1388 C C . ALA A 1 173 ? -23.282 13.147 22.373 1.00 57.59 173 ALA A C 1
ATOM 1390 O O . ALA A 1 173 ? -22.279 12.922 21.694 1.00 57.59 173 ALA A O 1
ATOM 1391 N N . LYS A 1 174 ? -23.796 12.205 23.180 1.00 64.38 174 LYS A N 1
ATOM 1392 C CA . LYS A 1 174 ? -23.337 10.808 23.112 1.00 64.38 174 LYS A CA 1
ATOM 1393 C C . LYS A 1 174 ? -23.727 10.244 21.758 1.00 64.38 174 LYS A C 1
ATOM 1395 O O . LYS A 1 174 ? -24.891 9.931 21.523 1.00 64.38 174 LYS A O 1
ATOM 1400 N N . GLU A 1 175 ? -22.750 10.123 20.875 1.00 65.38 175 GLU A N 1
ATOM 1401 C CA . GLU A 1 175 ? -22.968 9.504 19.579 1.00 65.38 175 GLU A CA 1
ATOM 1402 C C . GLU A 1 175 ? -23.395 8.047 19.790 1.00 65.38 175 GLU A C 1
ATOM 1404 O O . GLU A 1 175 ? -22.749 7.297 20.528 1.00 65.38 175 GLU A O 1
ATOM 1409 N N . GLU A 1 176 ? -24.536 7.659 19.220 1.00 78.38 176 GLU A N 1
ATOM 1410 C CA . GLU A 1 176 ? -25.067 6.312 19.402 1.00 78.38 176 GLU A CA 1
ATOM 1411 C C . GLU A 1 176 ? -24.094 5.290 18.796 1.00 78.38 176 GLU A C 1
ATOM 1413 O O . GLU A 1 176 ? -23.820 5.355 17.596 1.00 78.38 176 GLU A O 1
ATOM 1418 N N . PRO A 1 177 ? -23.630 4.287 19.561 1.00 80.12 177 PRO A N 1
ATOM 1419 C CA . PRO A 1 177 ? -22.665 3.301 19.068 1.00 80.12 177 PRO A CA 1
ATOM 1420 C C . PRO A 1 177 ? -23.126 2.561 17.805 1.00 80.12 177 PRO A C 1
ATOM 1422 O O . PRO A 1 177 ? -22.310 2.159 16.976 1.00 80.12 177 PRO A O 1
ATOM 1425 N N . ALA A 1 178 ? -24.444 2.404 17.637 1.00 85.31 178 ALA A N 1
ATOM 1426 C CA . ALA A 1 178 ? -25.045 1.836 16.436 1.00 85.31 178 ALA A CA 1
ATOM 1427 C C . ALA A 1 178 ? -24.844 2.728 15.196 1.00 85.31 178 ALA A C 1
ATOM 1429 O O . ALA A 1 178 ? -24.551 2.206 14.121 1.00 85.31 178 ALA A O 1
ATOM 1430 N N . LYS A 1 179 ? -24.939 4.058 15.344 1.00 90.06 179 LYS A N 1
ATOM 1431 C CA . LYS A 1 179 ? -24.669 5.023 14.265 1.00 90.06 179 LYS A CA 1
ATOM 1432 C C . LYS A 1 179 ? -23.191 5.021 13.891 1.00 90.06 179 LYS A C 1
ATOM 1434 O O . LYS A 1 179 ? -22.876 4.925 12.709 1.00 90.06 179 LYS A O 1
ATOM 1439 N N . THR A 1 180 ? -22.293 5.012 14.880 1.00 92.50 180 THR A N 1
ATOM 1440 C CA . THR A 1 180 ? -20.844 4.887 14.645 1.00 92.50 180 THR A CA 1
ATOM 1441 C C . THR A 1 180 ? -20.516 3.599 13.881 1.00 92.50 180 THR A C 1
ATOM 1443 O O . THR A 1 180 ? -19.781 3.631 12.897 1.00 92.50 180 THR A O 1
ATOM 1446 N N . ALA A 1 181 ? -21.096 2.460 14.281 1.00 94.50 181 ALA A N 1
ATOM 1447 C CA . ALA A 1 181 ? -20.889 1.188 13.588 1.00 94.50 181 ALA A CA 1
ATOM 1448 C C . ALA A 1 181 ? -21.424 1.200 12.147 1.00 94.50 181 ALA A C 1
ATOM 1450 O O . ALA A 1 181 ? -20.764 0.664 11.259 1.00 94.50 181 ALA A O 1
ATOM 1451 N N . ALA A 1 182 ? -22.580 1.823 11.901 1.00 96.12 182 ALA A N 1
ATOM 1452 C CA . ALA A 1 182 ? -23.136 1.966 10.557 1.00 96.12 182 ALA A CA 1
ATOM 1453 C C . ALA A 1 182 ? -22.248 2.840 9.653 1.00 96.12 182 ALA A C 1
ATOM 1455 O O . ALA A 1 182 ? -21.934 2.423 8.540 1.00 96.12 182 ALA A O 1
ATOM 1456 N N . ALA A 1 183 ? -21.777 3.988 10.152 1.00 96.75 183 ALA A N 1
ATOM 1457 C CA . ALA A 1 183 ? -20.889 4.885 9.411 1.00 96.75 183 ALA A CA 1
ATOM 1458 C C . ALA A 1 183 ? -19.547 4.215 9.068 1.00 96.75 183 ALA A C 1
ATOM 1460 O O . ALA A 1 183 ? -19.099 4.246 7.923 1.00 96.75 183 ALA A O 1
ATOM 1461 N N . ILE A 1 184 ? -18.927 3.529 10.036 1.00 97.75 184 ILE A N 1
ATOM 1462 C CA . ILE A 1 184 ? -17.690 2.766 9.798 1.00 97.75 184 ILE A CA 1
ATOM 1463 C C . ILE A 1 184 ? -17.935 1.641 8.789 1.00 97.75 184 ILE A C 1
ATOM 1465 O O . ILE A 1 184 ? -17.108 1.418 7.907 1.00 97.75 184 ILE A O 1
ATOM 1469 N N . LYS A 1 185 ? -19.074 0.944 8.880 1.00 98.06 185 LYS A N 1
ATOM 1470 C CA . LYS A 1 185 ? -19.433 -0.112 7.928 1.00 98.06 185 LYS A CA 1
ATOM 1471 C C . LYS A 1 185 ? -19.554 0.425 6.509 1.00 98.06 185 LYS A C 1
ATOM 1473 O O . LYS A 1 185 ? -19.037 -0.212 5.598 1.00 98.06 185 LYS A O 1
ATOM 1478 N N . GLU A 1 186 ? -20.207 1.563 6.313 1.00 98.19 186 GLU A N 1
ATOM 1479 C CA . GLU A 1 186 ? -20.329 2.199 4.999 1.00 98.19 186 GLU A CA 1
ATOM 1480 C C . GLU A 1 186 ? -18.951 2.529 4.411 1.00 98.19 186 GLU A C 1
ATOM 1482 O O . GLU A 1 186 ? -18.636 2.116 3.292 1.00 98.19 186 GLU A O 1
ATOM 1487 N N . LEU A 1 187 ? -18.092 3.177 5.203 1.00 98.38 187 LEU A N 1
ATOM 1488 C CA . LEU A 1 187 ? -16.735 3.543 4.798 1.00 98.38 187 LEU A CA 1
ATOM 1489 C C . LEU A 1 187 ? -15.893 2.312 4.431 1.00 98.38 187 LEU A C 1
ATOM 1491 O O . LEU A 1 187 ? -15.319 2.254 3.343 1.00 98.38 187 LEU A O 1
ATOM 1495 N N . LEU A 1 188 ? -15.856 1.289 5.290 1.00 98.25 188 LEU A N 1
ATOM 1496 C CA . LEU A 1 188 ? -15.077 0.075 5.026 1.00 98.25 188 LEU A CA 1
ATOM 1497 C C . LEU A 1 188 ? -15.668 -0.772 3.887 1.00 98.25 188 LEU A C 1
ATOM 1499 O O . LEU A 1 188 ? -14.919 -1.420 3.159 1.00 98.25 188 LEU A O 1
ATOM 1503 N N . THR A 1 189 ? -16.985 -0.728 3.664 1.00 97.56 189 THR A N 1
ATOM 1504 C CA . THR A 1 189 ? -17.618 -1.374 2.498 1.00 97.56 189 THR A CA 1
ATOM 1505 C C . THR A 1 189 ? -17.227 -0.664 1.200 1.00 97.56 189 THR A C 1
ATOM 1507 O O . THR A 1 189 ? -16.910 -1.333 0.217 1.00 97.56 189 THR A O 1
ATOM 1510 N N . SER A 1 190 ? -17.177 0.672 1.197 1.00 96.88 190 SER A N 1
ATOM 1511 C CA . SER A 1 190 ? -16.689 1.460 0.057 1.00 96.88 190 SER A CA 1
ATOM 1512 C C . SER A 1 190 ? -15.226 1.132 -0.270 1.00 96.88 190 SER A C 1
ATOM 1514 O O . SER A 1 190 ? -14.895 0.818 -1.416 1.00 96.88 190 SER A O 1
ATOM 1516 N N . ALA A 1 191 ? -14.366 1.073 0.753 1.00 97.38 191 ALA A N 1
ATOM 1517 C CA . ALA A 1 191 ? -12.973 0.654 0.601 1.00 97.38 191 ALA A CA 1
ATOM 1518 C C . ALA A 1 191 ? -12.857 -0.767 0.022 1.00 97.38 191 ALA A C 1
ATOM 1520 O O . ALA A 1 191 ? -12.075 -1.018 -0.895 1.00 97.38 191 ALA A O 1
ATOM 1521 N N . ALA A 1 192 ? -13.663 -1.703 0.527 1.00 96.06 192 ALA A N 1
ATOM 1522 C CA . ALA A 1 192 ? -13.624 -3.088 0.082 1.00 96.06 192 ALA A CA 1
ATOM 1523 C C . ALA A 1 192 ? -14.143 -3.283 -1.348 1.00 96.06 192 ALA A C 1
ATOM 1525 O O . ALA A 1 192 ? -13.639 -4.141 -2.071 1.00 96.06 192 ALA A O 1
ATOM 1526 N N . ALA A 1 193 ? -15.124 -2.486 -1.781 1.00 95.12 193 ALA A N 1
ATOM 1527 C CA . ALA A 1 193 ? -15.598 -2.499 -3.161 1.00 95.12 193 ALA A CA 1
ATOM 1528 C C . ALA A 1 193 ? -14.473 -2.128 -4.137 1.00 95.12 193 ALA A C 1
ATOM 1530 O O . ALA A 1 193 ? -14.321 -2.783 -5.165 1.00 95.12 193 ALA A O 1
ATOM 1531 N N . LEU A 1 194 ? -13.649 -1.142 -3.772 1.00 94.19 194 LEU A N 1
ATOM 1532 C CA . LEU A 1 194 ? -12.466 -0.758 -4.536 1.00 94.19 194 LEU A CA 1
ATOM 1533 C C . LEU A 1 194 ? -11.362 -1.818 -4.465 1.00 94.19 194 LEU A C 1
ATOM 1535 O O . LEU A 1 194 ? -10.659 -2.014 -5.445 1.00 94.19 194 LEU A O 1
ATOM 1539 N N . LEU A 1 195 ? -11.207 -2.534 -3.350 1.00 92.38 195 LEU A N 1
ATOM 1540 C CA . LEU A 1 195 ? -10.164 -3.556 -3.198 1.00 92.38 195 LEU A CA 1
ATOM 1541 C C . LEU A 1 195 ? -10.346 -4.759 -4.148 1.00 92.38 195 LEU A C 1
ATOM 1543 O O . LEU A 1 195 ? -9.373 -5.432 -4.494 1.00 92.38 195 LEU A O 1
ATOM 1547 N N . LYS A 1 196 ? -11.576 -5.014 -4.611 1.00 86.62 196 LYS A N 1
ATOM 1548 C CA . LYS A 1 196 ? -11.863 -6.086 -5.573 1.00 86.62 196 LYS A CA 1
ATOM 1549 C C . LYS A 1 196 ? -11.060 -5.892 -6.870 1.00 86.62 196 LYS A C 1
ATOM 1551 O O . LYS A 1 196 ? -10.872 -4.775 -7.362 1.00 86.62 196 LYS A O 1
ATOM 1556 N N . ARG A 1 197 ? -10.549 -7.006 -7.402 1.00 80.19 197 ARG A N 1
ATOM 1557 C CA . ARG A 1 197 ? -9.778 -7.056 -8.654 1.00 80.19 197 ARG A CA 1
ATOM 1558 C C . ARG A 1 197 ? -10.709 -7.274 -9.847 1.00 80.19 197 ARG A C 1
ATOM 1560 O O . ARG A 1 197 ? -11.657 -8.055 -9.757 1.00 80.19 197 ARG A O 1
ATOM 1567 N N . ASP A 1 198 ? -10.396 -6.616 -10.960 1.00 68.00 198 ASP A N 1
ATOM 1568 C CA . ASP A 1 198 ? -11.145 -6.706 -12.215 1.00 68.00 198 ASP A CA 1
ATOM 1569 C C . ASP A 1 198 ? -10.784 -7.994 -12.971 1.00 68.00 198 ASP A C 1
ATOM 1571 O O . ASP A 1 198 ? -10.057 -7.995 -13.961 1.00 68.00 198 ASP A O 1
ATOM 1575 N N . GLY A 1 199 ? -11.297 -9.120 -12.473 1.00 68.62 199 GLY A N 1
ATOM 1576 C CA . GLY A 1 199 ? -11.154 -10.433 -13.101 1.00 68.62 199 GLY A CA 1
ATOM 1577 C C . GLY A 1 199 ? -9.791 -11.108 -12.898 1.00 68.62 199 GLY A C 1
ATOM 1578 O O . GLY A 1 199 ? -8.819 -10.507 -12.448 1.00 68.62 199 GLY A O 1
ATOM 1579 N N . ALA A 1 200 ? -9.747 -12.405 -13.212 1.00 70.06 200 ALA A N 1
ATOM 1580 C CA . ALA A 1 200 ? -8.523 -13.198 -13.157 1.00 70.06 200 ALA A CA 1
ATOM 1581 C C . ALA A 1 200 ? -7.589 -12.844 -14.320 1.00 70.06 200 ALA A C 1
ATOM 1583 O O . ALA A 1 200 ? -8.050 -12.595 -15.443 1.00 70.06 200 ALA A O 1
ATOM 1584 N N . ILE A 1 201 ? -6.278 -12.890 -14.075 1.00 72.88 201 ILE A N 1
ATOM 1585 C CA . ILE A 1 201 ? -5.286 -12.678 -15.132 1.00 72.88 201 ILE A CA 1
ATOM 1586 C C . ILE A 1 201 ? -5.452 -13.754 -16.208 1.00 72.88 201 ILE A C 1
ATOM 1588 O O . ILE A 1 201 ? -5.297 -14.953 -15.961 1.00 72.88 201 ILE A O 1
ATOM 1592 N N . LYS A 1 202 ? -5.756 -13.320 -17.436 1.00 65.81 202 LYS A N 1
ATOM 1593 C CA . LYS A 1 202 ? -5.841 -14.216 -18.590 1.00 65.81 202 LYS A CA 1
ATOM 1594 C C . LYS A 1 202 ? -4.431 -14.595 -19.044 1.00 65.81 202 LYS A C 1
ATOM 1596 O O . LYS A 1 202 ? -3.573 -13.741 -19.227 1.00 65.81 202 LYS A O 1
ATOM 1601 N N . SER A 1 203 ? -4.218 -15.889 -19.270 1.00 57.69 203 SER A N 1
ATOM 1602 C CA . SER A 1 203 ? -2.977 -16.499 -19.776 1.00 57.69 203 SER A CA 1
ATOM 1603 C C . SER A 1 203 ? -2.732 -16.197 -21.272 1.00 57.69 203 SER A C 1
ATOM 1605 O O . SER A 1 203 ? -2.437 -17.095 -22.061 1.00 57.69 203 SER A O 1
ATOM 1607 N N . THR A 1 204 ? -2.898 -14.953 -21.711 1.00 56.41 204 THR A N 1
ATOM 1608 C CA . THR A 1 204 ? -2.577 -14.545 -23.086 1.00 56.41 204 THR A CA 1
ATOM 1609 C C . THR A 1 204 ? -1.119 -14.097 -23.136 1.00 56.41 204 THR A C 1
ATOM 1611 O O . THR A 1 204 ? -0.683 -13.369 -22.255 1.00 56.41 204 THR A O 1
ATOM 1614 N N . GLY A 1 205 ? -0.351 -14.575 -24.121 1.00 58.84 205 GLY A N 1
ATOM 1615 C CA . GLY A 1 205 ? 1.123 -14.591 -24.130 1.00 58.84 205 GLY A CA 1
ATOM 1616 C C . GLY A 1 205 ? 1.870 -13.255 -24.000 1.00 58.84 205 GLY A C 1
ATOM 1617 O O . GLY A 1 205 ? 3.089 -13.279 -23.867 1.00 58.84 205 GLY A O 1
ATOM 1618 N N . VAL A 1 206 ? 1.172 -12.118 -23.982 1.00 66.50 206 VAL A N 1
ATOM 1619 C CA . VAL A 1 206 ? 1.738 -10.800 -23.675 1.00 66.50 206 VAL A CA 1
ATOM 1620 C C . VAL A 1 206 ? 1.275 -10.394 -22.279 1.00 66.50 206 VAL A C 1
ATOM 1622 O O . VAL A 1 206 ? 0.074 -10.269 -22.043 1.00 66.50 206 VAL A O 1
ATOM 1625 N N . ILE A 1 207 ? 2.221 -10.187 -21.360 1.00 72.38 207 ILE A N 1
ATOM 1626 C CA . ILE A 1 207 ? 1.937 -9.708 -20.002 1.00 72.38 207 ILE A CA 1
ATOM 1627 C C . ILE A 1 207 ? 2.313 -8.224 -19.925 1.00 72.38 207 ILE A C 1
ATOM 1629 O O . ILE A 1 207 ? 3.503 -7.905 -19.963 1.00 72.38 207 ILE A O 1
ATOM 1633 N N . PRO A 1 208 ? 1.334 -7.312 -19.808 1.00 78.62 208 PRO A N 1
ATOM 1634 C CA . PRO A 1 208 ? 1.605 -5.893 -19.616 1.00 78.62 208 PRO A CA 1
ATOM 1635 C C . PRO A 1 208 ? 2.327 -5.623 -18.290 1.00 78.62 208 PRO A C 1
ATOM 1637 O O . PRO A 1 208 ? 2.058 -6.280 -17.281 1.00 78.62 208 PRO A O 1
ATOM 1640 N N . TRP A 1 209 ? 3.179 -4.595 -18.251 1.00 83.50 209 TRP A N 1
ATOM 1641 C CA . TRP A 1 209 ? 3.811 -4.121 -17.011 1.00 83.50 209 TRP A CA 1
ATOM 1642 C C . TRP A 1 209 ? 2.771 -3.812 -15.919 1.00 83.50 209 TRP A C 1
ATOM 1644 O O . TRP A 1 209 ? 2.952 -4.179 -14.757 1.00 83.50 209 TRP A O 1
ATOM 1654 N N . GLN A 1 210 ? 1.631 -3.244 -16.322 1.00 85.44 210 GLN A N 1
ATOM 1655 C CA . GLN A 1 210 ? 0.499 -2.907 -15.456 1.00 85.44 210 GLN A CA 1
ATOM 1656 C C . GLN A 1 210 ? -0.016 -4.122 -14.675 1.00 85.44 210 GLN A C 1
ATOM 1658 O O . GLN A 1 210 ? -0.490 -3.983 -13.553 1.00 85.44 210 GLN A O 1
ATOM 1663 N N . THR A 1 211 ? 0.104 -5.334 -15.225 1.00 86.56 211 THR A N 1
ATOM 1664 C CA . THR A 1 211 ? -0.295 -6.556 -14.520 1.00 86.56 211 THR A CA 1
ATOM 1665 C C . THR A 1 211 ? 0.573 -6.810 -13.289 1.00 86.56 211 THR A C 1
ATOM 1667 O O . THR A 1 211 ? 0.038 -7.114 -12.223 1.00 86.56 211 THR A O 1
ATOM 1670 N N . PHE A 1 212 ? 1.895 -6.654 -13.407 1.00 86.25 212 PHE A N 1
ATOM 1671 C CA . PHE A 1 212 ? 2.807 -6.797 -12.271 1.00 86.25 212 PHE A CA 1
ATOM 1672 C C . PHE A 1 212 ? 2.596 -5.676 -11.257 1.00 86.25 212 PHE A C 1
ATOM 1674 O O . PHE A 1 212 ? 2.432 -5.967 -10.074 1.00 86.25 212 PHE A O 1
ATOM 1681 N N . HIS A 1 213 ? 2.520 -4.432 -11.738 1.00 88.75 213 HIS A N 1
ATOM 1682 C CA . HIS A 1 213 ? 2.291 -3.252 -10.903 1.00 88.75 213 HIS A CA 1
ATOM 1683 C C . HIS A 1 213 ? 0.996 -3.365 -10.091 1.00 88.75 213 HIS A C 1
ATOM 1685 O O . HIS A 1 213 ? 0.994 -3.198 -8.875 1.00 88.75 213 HIS A O 1
ATOM 1691 N N . SER A 1 214 ? -0.099 -3.788 -10.729 1.00 90.69 214 SER A N 1
ATOM 1692 C CA . SER A 1 214 ? -1.379 -4.040 -10.061 1.00 90.69 214 SER A CA 1
ATOM 1693 C C . SER A 1 214 ? -1.263 -5.057 -8.929 1.00 90.69 214 SER A C 1
ATOM 1695 O O . SER A 1 214 ? -1.829 -4.846 -7.854 1.00 90.69 214 SER A O 1
ATOM 1697 N N . LEU A 1 215 ? -0.536 -6.160 -9.130 1.00 91.56 215 LEU A N 1
ATOM 1698 C CA . LEU A 1 215 ? -0.360 -7.172 -8.088 1.00 91.56 215 LEU A CA 1
ATOM 1699 C C . LEU A 1 215 ? 0.496 -6.647 -6.930 1.00 91.56 215 LEU A C 1
ATOM 1701 O O . LEU A 1 215 ? 0.101 -6.805 -5.775 1.00 91.56 215 LEU A O 1
ATOM 1705 N N . THR A 1 216 ? 1.627 -5.997 -7.218 1.00 92.31 216 THR A N 1
ATOM 1706 C CA . THR A 1 216 ? 2.522 -5.454 -6.183 1.00 92.31 216 THR A CA 1
ATOM 1707 C C . THR A 1 216 ? 1.842 -4.356 -5.373 1.00 92.31 216 THR A C 1
ATOM 1709 O O . THR A 1 216 ? 1.839 -4.421 -4.145 1.00 92.31 216 THR A O 1
ATOM 1712 N N . THR A 1 217 ? 1.164 -3.412 -6.033 1.00 93.44 217 THR A N 1
ATOM 1713 C CA . THR A 1 217 ? 0.421 -2.343 -5.354 1.00 93.44 217 THR A CA 1
ATOM 1714 C C . THR A 1 217 ? -0.774 -2.890 -4.576 1.00 93.44 217 THR A C 1
ATOM 1716 O O . THR A 1 217 ? -1.110 -2.350 -3.526 1.00 93.44 217 THR A O 1
ATOM 1719 N N . THR A 1 218 ? -1.400 -3.993 -5.011 1.00 94.81 218 THR A N 1
ATOM 1720 C CA . THR A 1 218 ? -2.444 -4.664 -4.212 1.00 94.81 218 THR A CA 1
ATOM 1721 C C . THR A 1 218 ? -1.868 -5.206 -2.899 1.00 94.81 218 THR A C 1
ATOM 1723 O O . THR A 1 218 ? -2.470 -5.005 -1.844 1.00 94.81 218 THR A O 1
ATOM 1726 N N . VAL A 1 219 ? -0.702 -5.862 -2.935 1.00 94.75 219 VAL A N 1
ATOM 1727 C CA . VAL A 1 219 ? -0.032 -6.377 -1.724 1.00 94.75 219 VAL A CA 1
ATOM 1728 C C . VAL A 1 219 ? 0.360 -5.235 -0.785 1.00 94.75 219 VAL A C 1
ATOM 1730 O O . VAL A 1 219 ? 0.093 -5.317 0.413 1.00 94.75 219 VAL A O 1
ATOM 1733 N N . GLU A 1 220 ? 0.922 -4.152 -1.324 1.00 95.94 220 GLU A N 1
ATOM 1734 C CA . GLU A 1 220 ? 1.256 -2.940 -0.565 1.00 95.94 220 GLU A CA 1
ATOM 1735 C C . GLU A 1 220 ? 0.013 -2.291 0.058 1.00 95.94 220 GLU A C 1
ATOM 1737 O O . GLU A 1 220 ? -0.004 -1.999 1.254 1.00 95.94 220 GLU A O 1
ATOM 1742 N N . THR A 1 221 ? -1.069 -2.156 -0.713 1.00 97.31 221 THR A N 1
ATOM 1743 C CA . THR A 1 221 ? -2.351 -1.634 -0.221 1.00 97.31 221 THR A CA 1
ATOM 1744 C C . THR A 1 221 ? -2.845 -2.460 0.961 1.00 97.31 221 THR A C 1
ATOM 1746 O O . THR A 1 221 ? -3.175 -1.903 2.005 1.00 97.31 221 THR A O 1
ATOM 1749 N N . VAL A 1 222 ? -2.858 -3.792 0.841 1.00 97.00 222 VAL A N 1
ATOM 1750 C CA . VAL A 1 222 ? -3.295 -4.663 1.939 1.00 97.00 222 VAL A CA 1
ATOM 1751 C C . VAL A 1 222 ? -2.358 -4.567 3.149 1.00 97.00 222 VAL A C 1
ATOM 1753 O O . VAL A 1 222 ? -2.840 -4.621 4.279 1.00 97.00 222 VAL A O 1
ATOM 1756 N N . ALA A 1 223 ? -1.053 -4.360 2.958 1.00 96.75 223 ALA A N 1
ATOM 1757 C CA . ALA A 1 223 ? -0.125 -4.126 4.066 1.00 96.75 223 ALA A CA 1
ATOM 1758 C C . ALA A 1 223 ? -0.507 -2.871 4.873 1.00 96.75 223 ALA A C 1
ATOM 1760 O O . ALA A 1 223 ? -0.607 -2.934 6.101 1.00 96.75 223 ALA A O 1
ATOM 1761 N N . TYR A 1 224 ? -0.813 -1.761 4.192 1.00 98.25 224 TYR A N 1
ATOM 1762 C CA . TYR A 1 224 ? -1.320 -0.549 4.841 1.00 98.25 224 TYR A CA 1
ATOM 1763 C C . TYR A 1 224 ? -2.657 -0.789 5.548 1.00 98.25 224 TYR A C 1
ATOM 1765 O O . TYR A 1 224 ? -2.819 -0.401 6.705 1.00 98.25 224 TYR A O 1
ATOM 1773 N N . LEU A 1 225 ? -3.595 -1.487 4.899 1.00 98.12 225 LEU A N 1
ATOM 1774 C CA . LEU A 1 225 ? -4.901 -1.809 5.483 1.00 98.12 225 LEU A CA 1
ATOM 1775 C C . LEU A 1 225 ? -4.788 -2.687 6.729 1.00 98.12 225 LEU A C 1
ATOM 1777 O O . LEU A 1 225 ? -5.507 -2.462 7.699 1.00 98.12 225 LEU A O 1
ATOM 1781 N N . ASN A 1 226 ? -3.885 -3.665 6.735 1.00 97.31 226 ASN A N 1
ATOM 1782 C CA . ASN A 1 226 ? -3.641 -4.523 7.889 1.00 97.31 226 ASN A CA 1
ATOM 1783 C C . ASN A 1 226 ? -3.152 -3.711 9.099 1.00 97.31 226 ASN A C 1
ATOM 1785 O O . ASN A 1 226 ? -3.644 -3.914 10.212 1.00 97.31 226 ASN A O 1
ATOM 1789 N N . VAL A 1 227 ? -2.254 -2.745 8.881 1.00 98.06 227 VAL A N 1
ATOM 1790 C CA . VAL A 1 227 ? -1.842 -1.791 9.921 1.00 98.06 227 VAL A CA 1
ATOM 1791 C C . VAL A 1 227 ? -3.023 -0.944 10.381 1.00 98.06 227 VAL A C 1
ATOM 1793 O O . VAL A 1 227 ? -3.272 -0.861 11.583 1.00 98.06 227 VAL A O 1
ATOM 1796 N N . THR A 1 228 ? -3.801 -0.360 9.466 1.00 98.12 228 THR A N 1
ATOM 1797 C CA . THR A 1 228 ? -4.949 0.464 9.866 1.00 98.12 228 THR A CA 1
ATOM 1798 C C . THR A 1 228 ? -5.996 -0.335 10.642 1.00 98.12 228 THR A C 1
ATOM 1800 O O . THR A 1 228 ? -6.501 0.148 11.654 1.00 98.12 228 THR A O 1
ATOM 1803 N N . ASN A 1 229 ? -6.282 -1.574 10.237 1.00 98.12 229 ASN A N 1
ATOM 1804 C CA . ASN A 1 229 ? -7.182 -2.482 10.949 1.00 98.12 229 ASN A CA 1
ATOM 1805 C C . ASN A 1 229 ? -6.706 -2.732 12.377 1.00 98.12 229 ASN A C 1
ATOM 1807 O O . ASN A 1 229 ? -7.490 -2.630 13.322 1.00 98.12 229 ASN A O 1
ATOM 1811 N N . GLN A 1 230 ? -5.410 -2.984 12.556 1.00 97.88 230 GLN A N 1
ATOM 1812 C CA . GLN A 1 230 ? -4.843 -3.143 13.886 1.00 97.88 230 GLN A CA 1
ATOM 1813 C C . GLN A 1 230 ? -4.914 -1.843 14.698 1.00 97.88 230 GLN A C 1
ATOM 1815 O O . GLN A 1 230 ? -5.237 -1.889 15.883 1.00 97.88 230 GLN A O 1
ATOM 1820 N N . CYS A 1 231 ? -4.699 -0.677 14.086 1.00 98.25 231 CYS A N 1
ATOM 1821 C CA . CYS A 1 231 ? -4.871 0.616 14.750 1.00 98.25 231 CYS A CA 1
ATOM 1822 C C . CYS A 1 231 ? -6.330 0.873 15.174 1.00 98.25 231 CYS A C 1
ATOM 1824 O O . CYS A 1 231 ? -6.561 1.377 16.274 1.00 98.25 231 CYS A O 1
ATOM 1826 N N . LEU A 1 232 ? -7.318 0.483 14.359 1.00 98.00 232 LEU A N 1
ATOM 1827 C CA . LEU A 1 232 ? -8.748 0.542 14.701 1.00 98.00 232 LEU A CA 1
ATOM 1828 C C . LEU A 1 232 ? -9.086 -0.364 15.900 1.00 98.00 232 LEU A C 1
ATOM 1830 O O . LEU A 1 232 ? -9.827 0.028 16.803 1.00 98.00 232 LEU A O 1
ATOM 1834 N N . LEU A 1 233 ? -8.512 -1.566 15.958 1.00 97.44 233 LEU A N 1
ATOM 1835 C CA . LEU A 1 233 ? -8.674 -2.452 17.115 1.00 97.44 233 LEU A CA 1
ATOM 1836 C C . LEU A 1 233 ? -7.966 -1.887 18.357 1.00 97.44 233 LEU A C 1
ATOM 1838 O O . LEU A 1 233 ? -8.529 -1.900 19.454 1.00 97.44 233 LEU A O 1
ATOM 1842 N N . ASN A 1 234 ? -6.763 -1.334 18.188 1.00 97.38 234 ASN A N 1
ATOM 1843 C CA . ASN A 1 234 ? -5.970 -0.753 19.268 1.00 97.38 234 ASN A CA 1
ATOM 1844 C C . ASN A 1 234 ? -6.624 0.502 19.860 1.00 97.38 234 ASN A C 1
ATOM 1846 O O . ASN A 1 234 ? -6.585 0.682 21.077 1.00 97.38 234 ASN A O 1
ATOM 1850 N N . VAL A 1 235 ? -7.273 1.353 19.054 1.00 96.50 235 VAL A N 1
ATOM 1851 C CA . VAL A 1 235 ? -7.982 2.523 19.597 1.00 96.50 235 VAL A CA 1
ATOM 1852 C C . VAL A 1 235 ? -9.140 2.087 20.501 1.00 96.50 235 VAL A C 1
ATOM 1854 O O . VAL A 1 235 ? -9.288 2.620 21.600 1.00 96.50 235 VAL A O 1
ATOM 1857 N N . ILE A 1 236 ? -9.891 1.043 20.129 1.00 95.62 236 ILE A N 1
ATOM 1858 C CA . ILE A 1 236 ? -10.938 0.467 20.990 1.00 95.62 236 ILE A CA 1
ATOM 1859 C C . ILE A 1 236 ? -10.315 -0.154 22.245 1.00 95.62 236 ILE A C 1
ATOM 1861 O O . ILE A 1 236 ? -10.801 0.061 23.356 1.00 95.62 236 ILE A O 1
ATOM 1865 N N . ALA A 1 237 ? -9.234 -0.919 22.093 1.00 95.75 237 ALA A N 1
ATOM 1866 C CA . ALA A 1 237 ? -8.598 -1.625 23.199 1.00 95.75 237 ALA A CA 1
ATOM 1867 C C . ALA A 1 237 ? -7.967 -0.686 24.241 1.00 95.75 237 ALA A C 1
ATOM 1869 O O . ALA A 1 237 ? -7.991 -1.015 25.431 1.00 95.75 237 ALA A O 1
ATOM 1870 N N . THR A 1 238 ? -7.435 0.457 23.809 1.00 94.62 238 THR A N 1
ATOM 1871 C CA . THR A 1 238 ? -6.616 1.345 24.645 1.00 94.62 238 THR A CA 1
ATOM 1872 C C . THR A 1 238 ? -7.348 2.615 25.068 1.00 94.62 238 THR A C 1
ATOM 1874 O O . THR A 1 238 ? -7.104 3.112 26.164 1.00 94.62 238 THR A O 1
ATOM 1877 N N . LYS A 1 239 ? -8.238 3.165 24.230 1.00 91.81 239 LYS A N 1
ATOM 1878 C CA . LYS A 1 239 ? -8.882 4.466 24.490 1.00 91.81 239 LYS A CA 1
ATOM 1879 C C . LYS A 1 239 ? -10.335 4.354 24.954 1.00 91.81 239 LYS A C 1
ATOM 1881 O O . LYS A 1 239 ? -10.825 5.284 25.586 1.00 91.81 239 LYS A O 1
ATOM 1886 N N . ALA A 1 240 ? -11.048 3.263 24.666 1.00 90.00 240 ALA A N 1
ATOM 1887 C CA . ALA A 1 240 ? -12.451 3.141 25.066 1.00 90.00 240 ALA A CA 1
ATOM 1888 C C . ALA A 1 240 ? -12.600 2.685 26.528 1.00 90.00 240 ALA A C 1
ATOM 1890 O O . ALA A 1 240 ? -12.208 1.571 26.879 1.00 90.00 240 ALA A O 1
ATOM 1891 N N . ASN A 1 241 ? -13.278 3.488 27.361 1.00 87.75 241 ASN A N 1
ATOM 1892 C CA . ASN A 1 241 ? -13.577 3.116 28.753 1.00 87.75 241 ASN A CA 1
ATOM 1893 C C . ASN A 1 241 ? -14.533 1.911 28.846 1.00 87.75 241 ASN A C 1
ATOM 1895 O O . ASN A 1 241 ? -14.455 1.110 29.775 1.00 87.75 241 ASN A O 1
ATOM 1899 N N . LYS A 1 242 ? -15.445 1.763 27.872 1.00 86.50 242 LYS A N 1
ATOM 1900 C CA . LYS A 1 242 ? -16.420 0.662 27.787 1.00 86.50 242 LYS A CA 1
ATOM 1901 C C . LYS A 1 242 ? -16.294 -0.074 26.452 1.00 86.50 242 LYS A C 1
ATOM 1903 O O . LYS A 1 242 ? -17.052 0.172 25.521 1.00 86.50 242 LYS A O 1
ATOM 1908 N N . LYS A 1 243 ? -15.358 -1.021 26.362 1.00 87.94 243 LYS A N 1
ATOM 1909 C CA . LYS A 1 243 ? -15.074 -1.795 25.130 1.00 87.94 243 LYS A CA 1
ATOM 1910 C C . LYS A 1 243 ? -16.301 -2.513 24.555 1.00 87.94 243 LYS A C 1
ATOM 1912 O O . LYS A 1 243 ? -16.467 -2.574 23.341 1.00 87.94 243 LYS A O 1
ATOM 1917 N N . ALA A 1 244 ? -17.187 -3.016 25.421 1.00 87.62 244 ALA A N 1
ATOM 1918 C CA . ALA A 1 244 ? -18.415 -3.706 25.017 1.00 87.62 244 ALA A CA 1
ATOM 1919 C C . ALA A 1 244 ? -19.340 -2.833 24.148 1.00 87.62 244 ALA A C 1
ATOM 1921 O O . ALA A 1 244 ? -20.021 -3.356 23.267 1.00 87.62 244 ALA A O 1
ATOM 1922 N N . THR A 1 245 ? -19.306 -1.510 24.339 1.00 87.06 245 THR A N 1
ATOM 1923 C CA . THR A 1 245 ? -20.058 -0.529 23.546 1.00 87.06 245 THR A CA 1
ATOM 1924 C C . THR A 1 245 ? -19.700 -0.590 22.058 1.00 87.06 245 THR A C 1
ATOM 1926 O O . THR A 1 245 ? -20.556 -0.366 21.209 1.00 87.06 245 THR A O 1
ATOM 1929 N N . PHE A 1 246 ? -18.460 -0.964 21.728 1.00 92.38 246 PHE A N 1
ATOM 1930 C CA . PHE A 1 246 ? -17.938 -0.997 20.360 1.00 92.38 246 PHE A CA 1
ATOM 1931 C C . PHE A 1 246 ? -17.875 -2.415 19.769 1.00 92.38 246 PHE A C 1
ATOM 1933 O O . PHE A 1 246 ? -17.213 -2.642 18.758 1.00 92.38 246 PHE A O 1
ATOM 1940 N N . LYS A 1 247 ? -18.595 -3.389 20.350 1.00 93.44 247 LYS A N 1
ATOM 1941 C CA . LYS A 1 247 ? -18.625 -4.777 19.849 1.00 93.44 247 LYS A CA 1
ATOM 1942 C C . LYS A 1 247 ? -19.069 -4.869 18.381 1.00 93.44 247 LYS A C 1
ATOM 1944 O O . LYS A 1 247 ? -18.501 -5.655 17.629 1.00 93.44 247 LYS A O 1
ATOM 1949 N N . ALA A 1 248 ? -20.050 -4.062 17.971 1.00 94.31 248 ALA A N 1
ATOM 1950 C CA . ALA A 1 248 ? -20.513 -4.017 16.582 1.00 94.31 248 ALA A CA 1
ATOM 1951 C C . ALA A 1 248 ? -19.436 -3.470 15.630 1.00 94.31 248 ALA A C 1
ATOM 1953 O O . ALA A 1 248 ? -19.235 -4.028 14.558 1.00 94.31 248 ALA A O 1
ATOM 1954 N N . VAL A 1 249 ? -18.695 -2.437 16.049 1.00 95.50 249 VAL A N 1
ATOM 1955 C CA . VAL A 1 249 ? -17.564 -1.894 15.278 1.00 95.50 249 VAL A CA 1
ATOM 1956 C C . VAL A 1 249 ? -16.470 -2.948 15.106 1.00 95.50 249 VAL A C 1
ATOM 1958 O O . VAL A 1 249 ? -15.988 -3.145 13.997 1.00 95.50 249 VAL A O 1
ATOM 1961 N N . ASN A 1 250 ? -16.131 -3.685 16.171 1.00 95.00 250 ASN A N 1
ATOM 1962 C CA . ASN A 1 250 ? -15.163 -4.783 16.086 1.00 95.00 250 ASN A CA 1
ATOM 1963 C C . ASN A 1 250 ? -15.563 -5.828 15.037 1.00 95.00 250 ASN A C 1
ATOM 1965 O O . ASN A 1 250 ? -14.711 -6.252 14.266 1.00 95.00 250 ASN A O 1
ATOM 1969 N N . ALA A 1 251 ? -16.839 -6.223 14.980 1.00 96.12 251 ALA A N 1
ATOM 1970 C CA . ALA A 1 251 ? -17.315 -7.172 13.971 1.00 96.12 251 ALA A CA 1
ATOM 1971 C C . ALA A 1 251 ? -17.122 -6.632 12.543 1.00 96.12 251 ALA A C 1
ATOM 1973 O O . ALA A 1 251 ? -16.587 -7.332 11.691 1.00 96.12 251 ALA A O 1
ATOM 1974 N N . VAL A 1 252 ? -17.453 -5.357 12.314 1.00 97.75 252 VAL A N 1
ATOM 1975 C CA . VAL A 1 252 ? -17.252 -4.693 11.017 1.00 97.75 252 VAL A CA 1
ATOM 1976 C C . VAL A 1 252 ? -15.769 -4.667 10.614 1.00 97.75 252 VAL A C 1
ATOM 1978 O O . VAL A 1 252 ? -15.445 -4.933 9.458 1.00 97.75 252 VAL A O 1
ATOM 1981 N N . ILE A 1 253 ? -14.857 -4.388 11.554 1.00 97.69 253 ILE A N 1
ATOM 1982 C CA . ILE A 1 253 ? -13.407 -4.408 11.290 1.00 97.69 253 ILE A CA 1
ATOM 1983 C C . ILE A 1 253 ? -12.946 -5.826 10.922 1.00 97.69 253 ILE A C 1
ATOM 1985 O O . ILE A 1 253 ? -12.202 -5.997 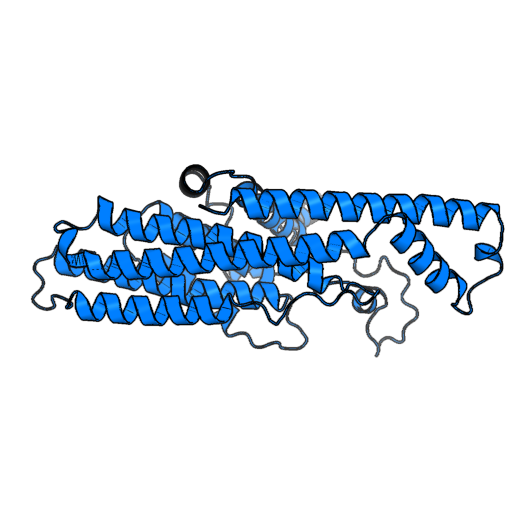9.958 1.00 97.69 253 ILE A O 1
ATOM 1989 N N . GLN A 1 254 ? -13.411 -6.853 11.642 1.00 96.75 254 GLN A N 1
ATOM 1990 C CA . GLN A 1 254 ? -13.060 -8.251 11.357 1.00 96.75 254 GLN A CA 1
ATOM 1991 C C . GLN A 1 254 ? -13.563 -8.713 9.980 1.00 96.75 254 GLN A C 1
ATOM 1993 O O . GLN A 1 254 ? -12.832 -9.396 9.258 1.00 96.75 254 GLN A O 1
ATOM 1998 N N . ASP A 1 255 ? -14.763 -8.289 9.575 1.00 97.25 255 ASP A N 1
ATOM 1999 C CA . ASP A 1 255 ? -15.301 -8.556 8.236 1.00 97.25 255 ASP A CA 1
ATOM 2000 C C . ASP A 1 255 ? -14.448 -7.892 7.141 1.00 97.25 255 ASP A C 1
ATOM 2002 O O . ASP A 1 255 ? -14.205 -8.473 6.080 1.00 97.25 255 ASP A O 1
ATOM 2006 N N . PHE A 1 256 ? -13.950 -6.678 7.385 1.00 98.06 256 PHE A N 1
ATOM 2007 C CA . PHE A 1 256 ? -13.053 -5.994 6.454 1.00 98.06 256 PHE A CA 1
ATOM 2008 C C . PHE A 1 256 ? -11.660 -6.650 6.388 1.00 98.06 256 PHE A C 1
ATOM 2010 O O . PHE A 1 256 ? -11.117 -6.834 5.296 1.00 98.06 256 PHE A O 1
ATOM 2017 N N . MET A 1 257 ? -11.113 -7.114 7.518 1.00 97.06 257 MET A N 1
ATOM 2018 C CA . MET A 1 257 ? -9.885 -7.925 7.546 1.00 97.06 257 MET A CA 1
ATOM 2019 C C . MET A 1 257 ? -10.041 -9.223 6.739 1.00 97.06 257 MET A C 1
ATOM 2021 O O . MET A 1 257 ? -9.133 -9.616 6.005 1.00 97.06 257 MET A O 1
ATOM 2025 N N . ALA A 1 258 ? -11.206 -9.876 6.811 1.00 96.12 258 ALA A N 1
ATOM 2026 C CA . ALA A 1 258 ? -11.488 -11.062 6.004 1.00 96.12 258 ALA A CA 1
ATOM 2027 C C . ALA A 1 258 ? -11.463 -10.764 4.494 1.00 96.12 258 ALA A C 1
ATOM 2029 O O . ALA A 1 258 ? -10.929 -11.561 3.723 1.00 96.12 258 ALA A O 1
ATOM 2030 N N . GLN A 1 259 ? -11.963 -9.600 4.073 1.00 96.38 259 GLN A N 1
ATOM 2031 C CA . GLN A 1 259 ? -11.904 -9.159 2.673 1.00 96.38 259 GLN A CA 1
ATOM 2032 C C . GLN A 1 259 ? -10.466 -8.846 2.218 1.00 96.38 259 GLN A C 1
ATOM 2034 O O . GLN A 1 259 ? -10.088 -9.172 1.089 1.00 96.38 259 GLN A O 1
ATOM 2039 N N . CYS A 1 260 ? -9.628 -8.299 3.106 1.00 96.38 260 CYS A N 1
ATOM 2040 C CA . CYS A 1 260 ? -8.195 -8.118 2.848 1.00 96.38 260 CYS A CA 1
ATOM 2041 C C . CYS A 1 260 ? -7.497 -9.467 2.594 1.00 96.38 260 CYS A C 1
ATOM 2043 O O . CYS A 1 260 ? -6.786 -9.621 1.598 1.00 96.38 260 CYS A O 1
ATOM 2045 N N . ARG A 1 261 ? -7.776 -10.484 3.425 1.00 94.94 261 ARG A N 1
ATOM 2046 C CA . ARG A 1 261 ? -7.261 -11.853 3.230 1.00 94.94 261 ARG A CA 1
ATOM 2047 C C . ARG A 1 261 ? -7.704 -12.466 1.901 1.00 94.94 261 ARG A C 1
ATOM 2049 O O . ARG A 1 261 ? -6.877 -13.027 1.186 1.00 94.94 261 ARG A O 1
ATOM 2056 N N . GLN A 1 262 ? -8.984 -12.344 1.550 1.00 93.94 262 GLN A N 1
ATOM 2057 C CA . GLN A 1 262 ? -9.509 -12.848 0.273 1.00 93.94 262 GLN A CA 1
ATOM 2058 C C . GLN A 1 262 ? -8.813 -12.194 -0.927 1.00 93.94 262 GLN A C 1
ATOM 2060 O O . GLN A 1 262 ? -8.508 -12.860 -1.914 1.00 93.94 262 GLN A O 1
ATOM 2065 N N . THR A 1 263 ? -8.499 -10.902 -0.826 1.00 94.75 263 THR A N 1
ATOM 2066 C CA . THR A 1 263 ? -7.771 -10.180 -1.876 1.00 94.75 263 THR A CA 1
ATOM 2067 C C . THR A 1 263 ? -6.350 -10.721 -2.049 1.00 94.75 263 THR A C 1
ATOM 2069 O O . THR A 1 263 ? -5.918 -10.954 -3.178 1.00 94.75 263 THR A O 1
ATOM 2072 N N . LEU A 1 264 ? -5.633 -11.002 -0.956 1.00 94.00 264 LEU A N 1
ATOM 2073 C CA . LEU A 1 264 ? -4.307 -11.629 -1.026 1.00 94.00 264 LEU A CA 1
ATOM 2074 C C . LEU A 1 264 ? -4.361 -13.046 -1.612 1.00 94.00 264 LEU A C 1
ATOM 2076 O O . LEU A 1 264 ? -3.485 -13.420 -2.387 1.00 94.00 264 LEU A O 1
ATOM 2080 N N . GLN A 1 265 ? -5.401 -13.824 -1.307 1.00 92.81 265 GLN A N 1
ATOM 2081 C CA . GLN A 1 265 ? -5.612 -15.140 -1.924 1.00 92.81 265 GLN A CA 1
ATOM 2082 C C . GLN A 1 265 ? -5.851 -15.035 -3.440 1.00 92.81 265 GLN A C 1
ATOM 2084 O O . GLN A 1 265 ? -5.331 -15.849 -4.211 1.00 92.81 265 GLN A O 1
ATOM 2089 N N . ALA A 1 266 ? -6.579 -14.009 -3.890 1.00 91.88 266 ALA A N 1
ATOM 2090 C CA . ALA A 1 266 ? -6.744 -13.728 -5.314 1.00 91.88 266 ALA A CA 1
ATOM 2091 C C . ALA A 1 266 ? -5.398 -13.383 -5.976 1.00 91.88 266 ALA A C 1
ATOM 2093 O O . ALA A 1 266 ? -5.073 -13.950 -7.016 1.00 91.88 266 ALA A O 1
ATOM 2094 N N . VAL A 1 267 ? -4.568 -12.550 -5.332 1.00 92.19 267 VAL A N 1
ATOM 2095 C CA . VAL A 1 267 ? -3.195 -12.260 -5.791 1.00 92.19 267 VAL A CA 1
ATOM 2096 C C . VAL A 1 267 ? -2.362 -13.540 -5.898 1.00 92.19 267 VAL A C 1
ATOM 2098 O O . VAL A 1 267 ? -1.692 -13.745 -6.903 1.00 92.19 267 VAL A O 1
ATOM 2101 N N . GLN A 1 268 ? -2.422 -14.442 -4.914 1.00 91.56 268 GLN A N 1
ATOM 2102 C CA . GLN A 1 268 ? -1.689 -15.716 -4.969 1.00 91.56 268 GLN A CA 1
ATOM 2103 C C . GLN A 1 268 ? -2.133 -16.598 -6.148 1.00 91.56 268 GLN A C 1
ATOM 2105 O O . GLN A 1 268 ? -1.301 -17.244 -6.796 1.00 91.56 268 GLN A O 1
ATOM 2110 N N . THR A 1 269 ? -3.434 -16.613 -6.442 1.00 90.50 269 THR A N 1
ATOM 2111 C CA . THR A 1 269 ? -4.005 -17.344 -7.583 1.00 90.50 269 THR A CA 1
ATOM 2112 C C . THR A 1 269 ? -3.501 -16.763 -8.905 1.00 90.50 269 THR A C 1
ATOM 2114 O O . THR A 1 269 ? -2.992 -17.495 -9.755 1.00 90.50 269 THR A O 1
ATOM 2117 N N . ASP A 1 270 ? -3.552 -15.439 -9.034 1.00 90.00 270 ASP A N 1
ATOM 2118 C CA . ASP A 1 270 ? -3.071 -14.683 -10.190 1.00 90.00 270 ASP A CA 1
ATOM 2119 C C . ASP A 1 270 ? -1.562 -14.872 -10.419 1.00 90.00 270 ASP A C 1
ATOM 2121 O O . ASP A 1 270 ? -1.120 -15.147 -11.536 1.00 90.00 270 ASP A O 1
ATOM 2125 N N . VAL A 1 271 ? -0.756 -14.812 -9.357 1.00 90.56 271 VAL A N 1
ATOM 2126 C CA . VAL A 1 271 ? 0.689 -15.066 -9.423 1.00 90.56 271 VAL A CA 1
ATOM 2127 C C . VAL A 1 271 ? 0.976 -16.499 -9.872 1.00 90.56 271 VAL A C 1
ATOM 2129 O O . VAL A 1 271 ? 1.852 -16.724 -10.707 1.00 90.56 271 VAL A O 1
ATOM 2132 N N . THR A 1 272 ? 0.215 -17.481 -9.383 1.00 89.00 272 THR A N 1
ATOM 2133 C CA . THR A 1 272 ? 0.349 -18.881 -9.815 1.00 89.00 272 THR A CA 1
ATOM 2134 C C . THR A 1 272 ? 0.023 -19.036 -11.304 1.00 89.00 272 THR A C 1
ATOM 2136 O O . THR A 1 272 ? 0.742 -19.736 -12.023 1.00 89.00 272 THR A O 1
ATOM 2139 N N . ALA A 1 273 ? -1.006 -18.343 -11.797 1.00 87.31 273 ALA A N 1
ATOM 2140 C CA . ALA A 1 273 ? -1.323 -18.309 -13.220 1.00 87.31 273 ALA A CA 1
ATOM 2141 C C . ALA A 1 273 ? -0.184 -17.669 -14.035 1.00 87.31 273 ALA A C 1
ATOM 2143 O O . ALA A 1 273 ? 0.281 -18.267 -15.008 1.00 87.31 273 ALA A O 1
ATOM 2144 N N . LEU A 1 274 ? 0.340 -16.518 -13.600 1.00 87.31 274 LEU A N 1
ATOM 2145 C CA . LEU A 1 274 ? 1.453 -15.831 -14.263 1.00 87.31 274 LEU A CA 1
ATOM 2146 C C . LEU A 1 274 ? 2.723 -16.680 -14.328 1.00 87.31 274 LEU A C 1
ATOM 2148 O O . LEU A 1 274 ? 3.366 -16.728 -15.375 1.00 87.31 274 LEU A O 1
ATOM 2152 N N . ARG A 1 275 ? 3.062 -17.410 -13.259 1.00 87.31 275 ARG A N 1
ATOM 2153 C CA . ARG A 1 275 ? 4.218 -18.326 -13.221 1.00 87.31 275 ARG A CA 1
ATOM 2154 C C . ARG A 1 275 ? 4.162 -19.389 -14.323 1.00 87.31 275 ARG A C 1
ATOM 2156 O O . ARG A 1 275 ? 5.200 -19.822 -14.819 1.00 87.31 275 ARG A O 1
ATOM 2163 N N . ASN A 1 276 ? 2.965 -19.799 -14.747 1.00 83.06 276 ASN A N 1
ATOM 2164 C CA . ASN A 1 276 ? 2.803 -20.728 -15.867 1.00 83.06 276 ASN A CA 1
ATOM 2165 C C . ASN A 1 276 ? 3.040 -20.074 -17.237 1.00 83.06 276 ASN A C 1
ATOM 2167 O O . ASN A 1 276 ? 3.389 -20.773 -18.195 1.00 83.06 276 ASN A O 1
ATOM 2171 N N . VAL A 1 277 ? 2.870 -18.757 -17.334 1.00 80.75 277 VAL A N 1
ATOM 2172 C CA . VAL A 1 277 ? 3.095 -17.974 -18.554 1.00 80.75 277 VAL A CA 1
ATOM 2173 C C . VAL A 1 277 ? 4.569 -17.581 -18.679 1.00 80.75 277 VAL A C 1
ATOM 2175 O O . VAL A 1 277 ? 5.165 -17.836 -19.722 1.00 80.75 277 VAL A O 1
ATOM 2178 N N . VAL A 1 278 ? 5.197 -17.077 -17.609 1.00 81.31 278 VAL A N 1
ATOM 2179 C CA . VAL A 1 278 ? 6.586 -16.564 -17.623 1.00 81.31 278 VAL A CA 1
ATOM 2180 C C . VAL A 1 278 ? 7.674 -17.636 -17.501 1.00 81.31 278 VAL A C 1
ATOM 2182 O O . VAL A 1 278 ? 8.797 -17.347 -17.087 1.00 81.31 278 VAL A O 1
ATOM 2185 N N . LYS A 1 279 ? 7.379 -18.895 -17.847 1.00 83.69 279 LYS A N 1
ATOM 2186 C CA . LYS A 1 279 ? 8.403 -19.951 -17.827 1.00 83.69 279 LYS A CA 1
ATOM 2187 C C . LYS A 1 279 ? 9.584 -19.524 -18.714 1.00 83.69 279 LYS A C 1
ATOM 2189 O O . LYS A 1 279 ? 9.323 -19.106 -19.844 1.00 83.69 279 LYS A O 1
ATOM 2194 N N . PRO A 1 280 ? 10.849 -19.661 -18.267 1.00 81.69 280 PRO A N 1
ATOM 2195 C CA . PRO A 1 280 ? 12.004 -19.141 -19.002 1.00 81.69 280 PRO A CA 1
ATOM 2196 C C . PRO A 1 280 ? 12.038 -19.548 -20.477 1.00 81.69 280 PRO A C 1
ATOM 2198 O O . PRO A 1 280 ? 12.269 -18.707 -21.339 1.00 81.69 280 PRO A O 1
ATOM 2201 N N . ASP A 1 281 ? 11.701 -20.802 -20.787 1.00 79.50 281 ASP A N 1
ATOM 2202 C CA . ASP A 1 281 ? 11.644 -21.281 -22.171 1.00 79.50 281 ASP A CA 1
ATOM 2203 C C . ASP A 1 281 ? 10.536 -20.637 -23.009 1.00 79.50 281 ASP A C 1
ATOM 2205 O O . ASP A 1 281 ? 10.738 -20.397 -24.195 1.00 79.50 281 ASP A O 1
ATOM 2209 N N . ARG A 1 282 ? 9.386 -20.311 -22.406 1.00 78.50 282 ARG A N 1
ATOM 2210 C CA . ARG A 1 282 ? 8.290 -19.611 -23.095 1.00 78.50 282 ARG A CA 1
ATOM 2211 C C . ARG A 1 282 ? 8.650 -18.157 -23.372 1.00 78.50 282 ARG A C 1
ATOM 2213 O O . ARG A 1 282 ? 8.398 -17.679 -24.472 1.00 78.50 282 ARG A O 1
ATOM 2220 N N . VAL A 1 283 ? 9.273 -17.485 -22.401 1.00 77.88 283 VAL A N 1
ATOM 2221 C CA . VAL A 1 283 ? 9.766 -16.105 -22.552 1.00 77.88 283 VAL A CA 1
ATOM 2222 C C . VAL A 1 283 ? 10.841 -16.040 -23.634 1.00 77.88 283 VAL A C 1
ATOM 2224 O O . VAL A 1 283 ? 10.760 -15.187 -24.511 1.00 77.88 283 VAL A O 1
ATOM 2227 N N . LYS A 1 284 ? 11.793 -16.984 -23.623 1.00 79.69 284 LYS A N 1
ATOM 2228 C CA . LYS A 1 284 ? 12.801 -17.146 -24.678 1.00 79.69 284 LYS A CA 1
ATOM 2229 C C . LYS A 1 284 ? 12.146 -17.273 -26.051 1.00 79.69 284 LYS A C 1
ATOM 2231 O O . LYS A 1 284 ? 12.424 -16.461 -26.922 1.00 79.69 284 LYS A O 1
ATOM 2236 N N . SER A 1 285 ? 11.265 -18.255 -26.243 1.00 75.00 285 SER A N 1
ATOM 2237 C CA . SER A 1 285 ? 10.638 -18.505 -27.546 1.00 75.00 285 SER A CA 1
ATOM 2238 C C . SER A 1 285 ? 9.767 -17.342 -28.032 1.00 75.00 285 SER A C 1
ATOM 2240 O O . SER A 1 285 ? 9.817 -17.020 -29.213 1.00 75.00 285 SER A O 1
ATOM 2242 N N . GLY A 1 286 ? 9.003 -16.700 -27.142 1.00 73.44 286 GLY A N 1
ATOM 2243 C CA . GLY A 1 286 ? 8.137 -15.572 -27.493 1.00 73.44 286 GLY A CA 1
ATOM 2244 C C . GLY A 1 286 ? 8.914 -14.302 -27.837 1.00 73.44 286 GLY A C 1
ATOM 2245 O O . GLY A 1 286 ? 8.696 -13.726 -28.895 1.00 73.44 286 GLY A O 1
ATOM 2246 N N . LEU A 1 287 ? 9.866 -13.889 -26.992 1.00 71.56 287 LEU A N 1
ATOM 2247 C CA . LEU A 1 287 ? 10.673 -12.693 -27.259 1.00 71.56 287 LEU A CA 1
ATOM 2248 C C . LEU A 1 287 ? 11.582 -12.880 -28.473 1.00 71.56 287 LEU A C 1
ATOM 2250 O O . LEU A 1 287 ? 11.740 -11.949 -29.251 1.00 71.56 287 LEU A O 1
ATOM 2254 N N . LEU A 1 288 ? 12.162 -14.070 -28.657 1.00 72.50 288 LEU A N 1
ATOM 2255 C CA . LEU A 1 288 ? 12.955 -14.362 -29.849 1.00 72.50 288 LEU A CA 1
ATOM 2256 C C . LEU A 1 288 ? 12.095 -14.268 -31.113 1.00 72.50 288 LEU A C 1
ATOM 2258 O O . LEU A 1 288 ? 12.553 -13.706 -32.098 1.00 72.50 288 LEU A O 1
ATOM 2262 N N . TYR A 1 289 ? 10.860 -14.782 -31.079 1.00 74.69 289 TYR A N 1
ATOM 2263 C CA . TYR A 1 289 ? 9.919 -14.642 -32.189 1.00 74.69 289 TYR A CA 1
ATOM 2264 C C . TYR A 1 289 ? 9.641 -13.164 -32.488 1.00 74.69 289 TYR A C 1
ATOM 2266 O O . TYR A 1 289 ? 9.905 -12.734 -33.598 1.00 74.69 289 TYR A O 1
ATOM 2274 N N . GLU A 1 290 ? 9.232 -12.365 -31.500 1.00 71.69 290 GLU A N 1
ATOM 2275 C CA . GLU A 1 290 ? 8.928 -10.932 -31.685 1.00 71.69 290 GLU A CA 1
ATOM 2276 C C . GLU A 1 290 ? 10.137 -10.117 -32.187 1.00 71.69 290 GLU A C 1
ATOM 2278 O O . GLU A 1 290 ? 10.007 -9.264 -33.064 1.00 71.69 290 GLU A O 1
ATOM 2283 N N . ILE A 1 291 ? 11.341 -10.399 -31.674 1.00 70.75 291 ILE A N 1
ATOM 2284 C CA . ILE A 1 291 ? 12.582 -9.736 -32.113 1.00 70.75 291 ILE A CA 1
ATOM 2285 C C . ILE A 1 291 ? 12.937 -10.131 -33.559 1.00 70.75 291 ILE A C 1
ATOM 2287 O O . ILE A 1 291 ? 13.487 -9.312 -34.295 1.00 70.75 291 ILE A O 1
ATOM 2291 N N . CYS A 1 292 ? 12.631 -11.366 -33.969 1.00 66.81 292 CYS A N 1
ATOM 2292 C CA . CYS A 1 292 ? 12.945 -11.904 -35.296 1.00 66.81 292 CYS A CA 1
ATOM 2293 C C . CYS A 1 292 ? 11.853 -11.670 -36.359 1.00 66.81 292 CYS A C 1
ATOM 2295 O O . CYS A 1 292 ? 12.174 -11.717 -37.547 1.00 66.81 292 CYS A O 1
ATOM 2297 N N . ASP A 1 293 ? 10.592 -11.478 -35.955 1.00 66.31 293 ASP A N 1
ATOM 2298 C CA . ASP A 1 293 ? 9.423 -11.274 -36.832 1.00 66.31 293 ASP A CA 1
ATOM 2299 C C . ASP A 1 293 ? 9.288 -9.803 -37.272 1.00 66.31 293 ASP A C 1
ATOM 2301 O O . ASP A 1 293 ? 8.685 -9.489 -38.298 1.00 66.31 293 ASP A O 1
ATOM 2305 N N . GLY A 1 294 ? 9.932 -8.877 -36.550 1.00 57.75 294 GLY A N 1
ATOM 2306 C CA . GLY A 1 294 ? 10.134 -7.510 -37.021 1.00 57.75 294 GLY A CA 1
ATOM 2307 C C . GLY A 1 294 ? 10.983 -7.466 -38.299 1.00 57.75 294 GLY A C 1
ATOM 2308 O O . GLY A 1 294 ? 11.885 -8.275 -38.504 1.00 57.75 294 GLY A O 1
ATOM 2309 N N . SER A 1 295 ? 10.768 -6.458 -39.150 1.00 52.12 295 SER A N 1
ATOM 2310 C CA . SER A 1 295 ? 11.547 -6.176 -40.372 1.00 52.12 295 SER A CA 1
ATOM 2311 C C . SER A 1 295 ? 13.030 -5.811 -40.120 1.00 52.12 295 SER A C 1
ATOM 2313 O O . SER A 1 295 ? 13.662 -5.148 -40.941 1.00 52.12 295 SER A O 1
ATOM 2315 N N . ALA A 1 296 ? 13.587 -6.189 -38.967 1.00 52.50 296 ALA A N 1
ATOM 2316 C CA . ALA A 1 296 ? 14.856 -5.737 -38.429 1.00 52.50 296 ALA A CA 1
ATOM 2317 C C . ALA A 1 296 ? 15.965 -6.802 -38.554 1.00 52.50 296 ALA A C 1
ATOM 2319 O O . ALA A 1 296 ? 16.091 -7.713 -37.745 1.00 52.50 296 ALA A O 1
ATOM 2320 N N . PHE A 1 297 ? 16.822 -6.554 -39.549 1.00 59.34 297 PHE A N 1
ATOM 2321 C CA . PHE A 1 297 ? 18.273 -6.781 -39.593 1.00 59.34 297 PHE A CA 1
ATOM 2322 C C . PHE A 1 297 ? 18.847 -8.212 -39.561 1.00 59.34 297 PHE A C 1
ATOM 2324 O O . PHE A 1 297 ? 18.717 -8.967 -38.599 1.00 59.34 297 PHE A O 1
ATOM 2331 N N . ASP A 1 298 ? 19.705 -8.485 -40.555 1.00 62.66 298 ASP A N 1
ATOM 2332 C CA . ASP A 1 298 ? 20.647 -9.619 -40.633 1.00 62.66 298 ASP A CA 1
ATOM 2333 C C . ASP A 1 298 ? 21.473 -9.838 -39.351 1.00 62.66 298 ASP A C 1
ATOM 2335 O O . ASP A 1 298 ? 21.954 -10.941 -39.088 1.00 62.66 298 ASP A O 1
ATOM 2339 N N . PHE A 1 299 ? 21.600 -8.800 -38.516 1.00 67.75 299 PHE A N 1
ATOM 2340 C CA . PHE A 1 299 ? 22.209 -8.864 -37.192 1.00 67.75 299 PHE A CA 1
ATOM 2341 C C . PHE A 1 299 ? 21.589 -9.959 -36.312 1.00 67.75 299 PHE A C 1
ATOM 2343 O O . PHE A 1 299 ? 22.332 -10.766 -35.758 1.00 67.75 299 PHE A O 1
ATOM 2350 N N . VAL A 1 300 ? 20.257 -10.031 -36.210 1.00 67.38 300 VAL A N 1
ATOM 2351 C CA . VAL A 1 300 ? 19.550 -10.974 -35.319 1.00 67.38 300 VAL A CA 1
ATOM 2352 C C . VAL A 1 300 ? 19.657 -12.419 -35.828 1.00 67.38 300 VAL A C 1
ATOM 2354 O O . VAL A 1 300 ? 19.656 -13.360 -35.038 1.00 67.38 300 VAL A O 1
ATOM 2357 N N . ARG A 1 301 ? 19.827 -12.599 -37.145 1.00 70.75 301 ARG A N 1
ATOM 2358 C CA . ARG A 1 301 ? 19.900 -13.909 -37.819 1.00 70.75 301 ARG A CA 1
ATOM 2359 C C . ARG A 1 301 ? 21.273 -14.584 -37.738 1.00 70.75 301 ARG A C 1
ATOM 2361 O O . ARG A 1 301 ? 21.405 -15.745 -38.115 1.00 70.75 301 ARG A O 1
ATOM 2368 N N . SER A 1 302 ? 22.302 -13.882 -37.259 1.00 82.12 302 SER A N 1
ATOM 2369 C CA . SER A 1 302 ? 23.615 -14.487 -37.009 1.00 82.12 302 SER A CA 1
ATOM 2370 C C . SER A 1 302 ? 23.532 -15.481 -35.841 1.00 82.12 302 SER A C 1
ATOM 2372 O O . SER A 1 302 ? 23.073 -15.088 -34.766 1.00 82.12 302 SER A O 1
ATOM 2374 N N . PRO A 1 303 ? 24.053 -16.720 -35.970 1.00 83.00 303 PRO A N 1
ATOM 2375 C CA . PRO A 1 303 ? 24.008 -17.721 -34.899 1.00 83.00 303 PRO A CA 1
ATOM 2376 C C . PRO A 1 303 ? 24.581 -17.231 -33.560 1.00 83.00 303 PRO A C 1
ATOM 2378 O O . PRO A 1 303 ? 24.066 -17.563 -32.494 1.00 83.00 303 PRO A O 1
ATOM 2381 N N . ASN A 1 304 ? 25.626 -16.397 -33.605 1.00 83.81 304 ASN A N 1
ATOM 2382 C CA . ASN A 1 304 ? 26.246 -15.836 -32.403 1.00 83.81 304 ASN A CA 1
ATOM 2383 C C . ASN A 1 304 ? 25.335 -14.820 -31.702 1.00 83.81 304 ASN A C 1
ATOM 2385 O O . ASN A 1 304 ? 25.262 -14.801 -30.474 1.00 83.81 304 ASN A O 1
ATOM 2389 N N . HIS A 1 305 ? 24.634 -13.981 -32.468 1.00 82.06 305 HIS A N 1
ATOM 2390 C CA . HIS A 1 305 ? 23.713 -12.989 -31.915 1.00 82.06 305 HIS A CA 1
ATOM 2391 C C . HIS A 1 305 ? 22.410 -13.636 -31.454 1.00 82.06 305 HIS A C 1
ATOM 2393 O O . HIS A 1 305 ? 21.919 -13.288 -30.384 1.00 82.06 305 HIS A O 1
ATOM 2399 N N . GLN A 1 306 ? 21.908 -14.633 -32.184 1.00 80.75 306 GLN A N 1
ATOM 2400 C CA . GLN A 1 306 ? 20.761 -15.427 -31.759 1.00 80.75 306 GLN A CA 1
ATOM 2401 C C . GLN A 1 306 ? 21.036 -16.099 -30.408 1.00 80.75 306 GLN A C 1
ATOM 2403 O O . GLN A 1 306 ? 20.259 -15.925 -29.473 1.00 80.75 306 GLN A O 1
ATOM 2408 N N . LYS A 1 307 ? 22.191 -16.762 -30.252 1.00 84.56 307 LYS A N 1
ATOM 2409 C CA . LYS A 1 307 ? 22.601 -17.357 -28.971 1.00 84.56 307 LYS A CA 1
ATOM 2410 C C . LYS A 1 307 ? 22.699 -16.318 -27.850 1.00 84.56 307 LYS A C 1
ATOM 2412 O O . LYS A 1 307 ? 22.240 -16.563 -26.738 1.00 84.56 307 LYS A O 1
ATOM 2417 N N . LEU A 1 308 ? 23.265 -15.141 -28.133 1.00 84.62 308 LEU A N 1
ATOM 2418 C CA . LEU A 1 308 ? 23.341 -14.053 -27.156 1.00 84.62 308 LEU A CA 1
ATOM 2419 C C . LEU A 1 308 ? 21.944 -13.584 -26.712 1.00 84.62 308 LEU A C 1
ATOM 2421 O O . LEU A 1 308 ? 21.724 -13.364 -25.522 1.00 84.62 308 LEU A O 1
ATOM 2425 N N . ILE A 1 309 ? 21.004 -13.436 -27.647 1.00 82.50 309 ILE A N 1
ATOM 2426 C CA . ILE A 1 309 ? 19.618 -13.037 -27.365 1.00 82.50 309 ILE A CA 1
ATOM 2427 C C . ILE A 1 309 ? 18.895 -14.136 -26.574 1.00 82.50 309 ILE A C 1
ATOM 2429 O O . ILE A 1 309 ? 18.218 -13.836 -25.590 1.00 82.50 309 ILE A O 1
ATOM 2433 N N . GLU A 1 310 ? 19.082 -15.406 -26.930 1.00 84.31 310 GLU A N 1
ATOM 2434 C CA . GLU A 1 310 ? 18.544 -16.555 -26.191 1.00 84.31 310 GLU A CA 1
ATOM 2435 C C . GLU A 1 310 ? 19.045 -16.581 -24.737 1.00 84.31 310 GLU A C 1
ATOM 2437 O O . GLU A 1 310 ? 18.242 -16.651 -23.805 1.00 84.31 310 GLU A O 1
ATOM 2442 N N . ASP A 1 311 ? 20.352 -16.421 -24.513 1.00 87.94 311 ASP A N 1
ATOM 2443 C CA . ASP A 1 311 ? 20.936 -16.378 -23.167 1.00 87.94 311 ASP A CA 1
ATOM 2444 C C . ASP A 1 311 ? 20.381 -15.208 -22.334 1.00 87.94 311 ASP A C 1
ATOM 2446 O O . ASP A 1 311 ? 20.161 -15.330 -21.124 1.00 87.94 311 ASP A O 1
ATOM 2450 N N . LYS A 1 312 ? 20.150 -14.048 -22.962 1.00 86.75 312 LYS A N 1
ATOM 2451 C CA . LYS A 1 312 ? 19.587 -12.865 -22.290 1.00 86.75 312 LYS A CA 1
ATOM 2452 C C . LYS A 1 312 ? 18.105 -13.048 -21.968 1.00 86.75 312 LYS A C 1
ATOM 2454 O O . LYS A 1 312 ? 17.701 -12.762 -20.843 1.00 86.75 312 LYS A O 1
ATOM 2459 N N . THR A 1 313 ? 17.311 -13.561 -22.902 1.00 84.00 313 THR A N 1
ATOM 2460 C CA . THR A 1 313 ? 15.872 -13.802 -22.704 1.00 84.00 313 THR A CA 1
ATOM 2461 C C . THR A 1 313 ? 15.607 -14.895 -21.665 1.00 84.00 313 THR A C 1
ATOM 2463 O O . THR A 1 313 ? 14.698 -14.744 -20.850 1.00 84.00 313 THR A O 1
ATOM 2466 N N . LEU A 1 314 ? 16.458 -15.927 -21.583 1.00 86.94 314 LEU A N 1
ATOM 2467 C CA . LEU A 1 314 ? 16.427 -16.910 -20.493 1.00 86.94 314 LEU A CA 1
ATOM 2468 C C . LEU A 1 314 ? 16.663 -16.268 -19.121 1.00 86.94 314 LEU A C 1
ATOM 2470 O O . LEU A 1 314 ? 15.924 -16.547 -18.175 1.00 86.94 314 LEU A O 1
ATOM 2474 N N . LYS A 1 315 ? 17.662 -15.381 -19.006 1.00 88.44 315 LYS A N 1
ATOM 2475 C CA . LYS A 1 315 ? 17.935 -14.643 -17.759 1.00 88.44 315 LYS A CA 1
ATOM 2476 C C . LYS A 1 315 ? 16.768 -13.737 -17.365 1.00 88.44 315 LYS A C 1
ATOM 2478 O O . LYS A 1 315 ? 16.429 -13.684 -16.185 1.00 88.44 315 LYS A O 1
ATOM 2483 N N . ILE A 1 316 ? 16.133 -13.076 -18.335 1.00 85.19 316 ILE A N 1
ATOM 2484 C CA . ILE A 1 316 ? 14.928 -12.263 -18.110 1.00 85.19 316 ILE A CA 1
ATOM 2485 C C . ILE A 1 316 ? 13.792 -13.139 -17.572 1.00 85.19 316 ILE A C 1
ATOM 2487 O O . ILE A 1 316 ? 13.244 -12.840 -16.513 1.00 85.19 316 ILE A O 1
ATOM 2491 N N . GLY A 1 317 ? 13.491 -14.261 -18.236 1.00 84.88 317 GLY A N 1
ATOM 2492 C CA . GLY A 1 317 ? 12.445 -15.185 -17.793 1.00 84.88 317 GLY A CA 1
ATOM 2493 C C . GLY A 1 317 ? 12.699 -15.752 -16.391 1.00 84.88 317 GLY A C 1
ATOM 2494 O O . GLY A 1 317 ? 11.787 -15.798 -15.568 1.00 84.88 317 GLY A O 1
ATOM 2495 N N . ALA A 1 318 ? 13.945 -16.117 -16.073 1.00 88.12 318 ALA A N 1
ATOM 2496 C CA . ALA A 1 318 ? 14.324 -16.564 -14.731 1.00 88.12 318 ALA A CA 1
ATOM 2497 C C . ALA A 1 318 ? 14.164 -15.453 -13.677 1.00 88.12 318 ALA A C 1
ATOM 2499 O O . ALA A 1 318 ? 13.650 -15.706 -12.588 1.00 88.12 318 ALA A O 1
ATOM 2500 N N . SER A 1 319 ? 14.554 -14.217 -14.006 1.00 88.81 319 SER A N 1
ATOM 2501 C CA . SER A 1 319 ? 14.378 -13.063 -13.121 1.00 88.81 319 SER A CA 1
ATOM 2502 C C . SER A 1 319 ? 12.901 -12.794 -12.833 1.00 88.81 319 SER A C 1
ATOM 2504 O O . SER A 1 319 ? 12.541 -12.642 -11.670 1.00 88.81 319 SER A O 1
ATOM 2506 N N . TRP A 1 320 ? 12.040 -12.788 -13.854 1.00 87.94 320 TRP A N 1
ATOM 2507 C CA . TRP A 1 320 ? 10.596 -12.596 -13.680 1.00 87.94 320 TRP A CA 1
ATOM 2508 C C . TRP A 1 320 ? 9.965 -13.712 -12.851 1.00 87.94 320 TRP A C 1
ATOM 2510 O O . TRP A 1 320 ? 9.147 -13.449 -11.970 1.00 87.94 320 TRP A O 1
ATOM 2520 N N . MET A 1 321 ? 10.378 -14.958 -13.090 1.00 89.19 321 MET A N 1
ATOM 2521 C CA . MET A 1 321 ? 9.922 -16.103 -12.310 1.00 89.19 321 MET A CA 1
ATOM 2522 C C . MET A 1 321 ? 10.284 -15.956 -10.824 1.00 89.19 321 MET A C 1
ATOM 2524 O O . MET A 1 321 ? 9.430 -16.184 -9.968 1.00 89.19 321 MET A O 1
ATOM 2528 N N . ASN A 1 322 ? 11.510 -15.528 -10.512 1.00 91.12 322 ASN A N 1
ATOM 2529 C CA . ASN A 1 322 ? 11.936 -15.269 -9.134 1.00 91.12 322 ASN A CA 1
ATOM 2530 C C . ASN A 1 322 ? 11.140 -14.123 -8.496 1.00 91.12 322 ASN A C 1
ATOM 2532 O O . ASN A 1 322 ? 10.678 -14.262 -7.366 1.00 91.12 322 ASN A O 1
ATOM 2536 N N . SER A 1 323 ? 10.904 -13.025 -9.222 1.00 90.00 323 SER A N 1
ATOM 2537 C CA . SER A 1 323 ? 10.072 -11.916 -8.736 1.00 90.00 323 SER A CA 1
ATOM 2538 C C . SER A 1 323 ? 8.648 -12.363 -8.399 1.00 90.00 323 SER A C 1
ATOM 2540 O O . SER A 1 323 ? 8.112 -11.958 -7.371 1.00 90.00 323 SER A O 1
ATOM 2542 N N . LEU A 1 324 ? 8.043 -13.237 -9.211 1.00 90.50 324 LEU A N 1
ATOM 2543 C CA . LEU A 1 324 ? 6.723 -13.803 -8.921 1.00 90.50 324 LEU A CA 1
ATOM 2544 C C . LEU A 1 324 ? 6.731 -14.733 -7.706 1.00 90.50 324 LEU A C 1
ATOM 2546 O O . LEU A 1 324 ? 5.785 -14.713 -6.924 1.00 90.50 324 LEU A O 1
ATOM 2550 N N . VAL A 1 325 ? 7.777 -15.544 -7.529 1.00 90.94 325 VAL A N 1
ATOM 2551 C CA . VAL A 1 325 ? 7.924 -16.386 -6.330 1.00 90.94 325 VAL A CA 1
ATOM 2552 C C . VAL A 1 325 ? 8.001 -15.515 -5.078 1.00 90.94 325 VAL A C 1
ATOM 2554 O O . VAL A 1 325 ? 7.263 -15.769 -4.127 1.00 90.94 325 VAL A O 1
ATOM 2557 N N . ASN A 1 326 ? 8.815 -14.460 -5.106 1.00 90.50 326 ASN A N 1
ATOM 2558 C CA . ASN A 1 326 ? 8.926 -13.522 -3.993 1.00 90.50 326 ASN A CA 1
ATOM 2559 C C . ASN A 1 326 ? 7.582 -12.828 -3.733 1.00 90.50 326 ASN A C 1
ATOM 2561 O O . ASN A 1 326 ? 7.105 -12.826 -2.607 1.00 90.50 326 ASN A O 1
ATOM 2565 N N . LEU A 1 327 ? 6.901 -12.336 -4.772 1.00 90.62 327 LEU A N 1
ATOM 2566 C CA . LEU A 1 327 ? 5.583 -11.711 -4.630 1.00 90.62 327 LEU A CA 1
ATOM 2567 C C . LEU A 1 327 ? 4.539 -12.661 -4.021 1.00 90.62 327 LEU A C 1
ATOM 2569 O O . LEU A 1 327 ? 3.718 -12.243 -3.207 1.00 90.62 327 LEU A O 1
ATOM 2573 N N . GLN A 1 328 ? 4.574 -13.947 -4.382 1.00 91.19 328 GLN A N 1
ATOM 2574 C CA . GLN A 1 328 ? 3.712 -14.958 -3.773 1.00 91.19 328 GLN A CA 1
ATOM 2575 C C . GLN A 1 328 ? 4.005 -15.124 -2.278 1.00 91.19 328 GLN A C 1
ATOM 2577 O O . GLN A 1 328 ? 3.070 -15.196 -1.485 1.00 91.19 328 GLN A O 1
ATOM 2582 N N . GLN A 1 329 ? 5.283 -15.172 -1.894 1.00 90.44 329 GLN A N 1
ATOM 2583 C CA . GLN A 1 329 ? 5.702 -15.264 -0.492 1.00 90.44 329 GLN A CA 1
ATOM 2584 C C . GLN A 1 329 ? 5.272 -14.029 0.301 1.00 90.44 329 GLN A C 1
ATOM 2586 O O . GLN A 1 329 ? 4.683 -14.170 1.370 1.00 90.44 329 GLN A O 1
ATOM 2591 N N . GLU A 1 330 ? 5.467 -12.836 -0.258 1.00 88.38 330 GLU A N 1
ATOM 2592 C CA . GLU A 1 330 ? 5.019 -11.574 0.331 1.00 88.38 330 GLU A CA 1
ATOM 2593 C C . GLU A 1 330 ? 3.490 -11.549 0.524 1.00 88.38 330 GLU A C 1
ATOM 2595 O O . GLU A 1 330 ? 2.992 -11.141 1.578 1.00 88.38 330 GLU A O 1
ATOM 2600 N N . ALA A 1 331 ? 2.723 -12.038 -0.456 1.00 88.00 331 ALA A N 1
ATOM 2601 C CA . ALA A 1 331 ? 1.272 -12.148 -0.334 1.00 88.00 331 ALA A CA 1
ATOM 2602 C C . ALA A 1 331 ? 0.846 -13.159 0.743 1.00 88.00 331 ALA A C 1
ATOM 2604 O O . ALA A 1 331 ? -0.154 -12.925 1.412 1.00 88.00 331 ALA A O 1
ATOM 2605 N N . ILE A 1 332 ? 1.578 -14.267 0.921 1.00 87.12 332 ILE A N 1
ATOM 2606 C CA . ILE A 1 332 ? 1.319 -15.272 1.967 1.00 87.12 332 ILE A CA 1
ATOM 2607 C C . ILE A 1 332 ? 1.626 -14.706 3.356 1.00 87.12 332 ILE A C 1
ATOM 2609 O O . ILE A 1 332 ? 0.786 -14.815 4.245 1.00 87.12 332 ILE A O 1
ATOM 2613 N N . ALA A 1 333 ? 2.784 -14.065 3.534 1.00 85.62 333 ALA A N 1
ATOM 2614 C CA . ALA A 1 333 ? 3.226 -13.523 4.821 1.00 85.62 333 ALA A CA 1
ATOM 2615 C C . ALA A 1 333 ? 2.260 -12.471 5.401 1.00 85.62 333 ALA A C 1
ATOM 2617 O O . ALA A 1 333 ? 2.209 -12.270 6.610 1.00 85.62 333 ALA A O 1
ATOM 2618 N N . ARG A 1 334 ? 1.461 -11.820 4.544 1.00 83.94 334 ARG A N 1
ATOM 2619 C CA . ARG A 1 334 ? 0.487 -10.785 4.931 1.00 83.94 334 ARG A CA 1
ATOM 2620 C C . ARG A 1 334 ? -0.939 -11.297 5.153 1.00 83.94 334 ARG A C 1
ATOM 2622 O O . ARG A 1 334 ? -1.811 -10.497 5.499 1.00 83.94 334 ARG A O 1
ATOM 2629 N N . VAL A 1 335 ? -1.204 -12.592 4.963 1.00 75.56 335 VAL A N 1
ATOM 2630 C CA . VAL A 1 335 ? -2.486 -13.207 5.346 1.00 75.56 335 VAL A CA 1
ATOM 2631 C C . VAL A 1 335 ? -2.477 -13.400 6.865 1.00 75.56 335 VAL A C 1
ATOM 2633 O O . VAL A 1 335 ? -1.962 -14.399 7.354 1.00 75.56 335 VAL A O 1
ATOM 2636 N N . ILE A 1 336 ? -3.007 -12.420 7.603 1.00 59.41 336 ILE A N 1
ATOM 2637 C CA . ILE A 1 336 ? -3.115 -12.442 9.076 1.00 59.41 336 ILE A CA 1
ATOM 2638 C C . ILE A 1 336 ? -4.431 -13.056 9.512 1.00 59.41 336 ILE A C 1
ATOM 2640 O O . ILE A 1 336 ? -5.482 -12.573 9.022 1.00 59.41 336 ILE A O 1
#

pLDDT: mean 87.38, std 10.7, range [47.84, 98.44]